Protein AF-0000000079461632 (afdb_homodimer)

Structure (mmCIF, N/CA/C/O backbone):
data_AF-0000000079461632-model_v1
#
loop_
_entity.id
_entity.type
_entity.pdbx_description
1 polymer 'CARD domain-containing protein'
#
loop_
_atom_site.group_PDB
_atom_site.id
_atom_site.type_symbol
_atom_site.label_atom_id
_atom_site.label_alt_id
_atom_site.label_comp_id
_atom_site.label_asym_id
_atom_site.label_entity_id
_atom_site.label_seq_id
_atom_site.pdbx_PDB_ins_code
_atom_site.Cartn_x
_atom_site.Cartn_y
_atom_site.Cartn_z
_atom_site.occupancy
_atom_site.B_iso_or_equiv
_atom_site.auth_seq_id
_atom_site.auth_comp_id
_atom_site.auth_asym_id
_atom_site.auth_atom_id
_atom_site.pdbx_PDB_model_num
ATOM 1 N N . MET A 1 1 ? -5.375 -5.094 21.172 1 27.83 1 MET A N 1
ATOM 2 C CA . MET A 1 1 ? -4.242 -4.477 20.484 1 27.83 1 MET A CA 1
ATOM 3 C C . MET A 1 1 ? -4.605 -4.105 19.047 1 27.83 1 MET A C 1
ATOM 5 O O . MET A 1 1 ? -4.777 -4.98 18.203 1 27.83 1 MET A O 1
ATOM 9 N N . HIS A 1 2 ? -5.555 -3.355 18.875 1 36.5 2 HIS A N 1
ATOM 10 C CA . HIS A 1 2 ? -6.363 -2.973 17.734 1 36.5 2 HIS A CA 1
ATOM 11 C C . HIS A 1 2 ? -5.488 -2.639 16.531 1 36.5 2 HIS A C 1
ATOM 13 O O . HIS A 1 2 ? -4.379 -2.123 16.688 1 36.5 2 HIS A O 1
ATOM 19 N N . GLU A 1 3 ? -5.504 -3.404 15.609 1 39.47 3 GLU A N 1
ATOM 20 C CA . GLU A 1 3 ? -4.668 -3.498 14.414 1 39.47 3 GLU A CA 1
ATOM 21 C C . GLU A 1 3 ? -4.379 -2.117 13.836 1 39.47 3 GLU A C 1
ATOM 23 O O . GLU A 1 3 ? -5.301 -1.355 13.539 1 39.47 3 GLU A O 1
ATOM 28 N N . PRO A 1 4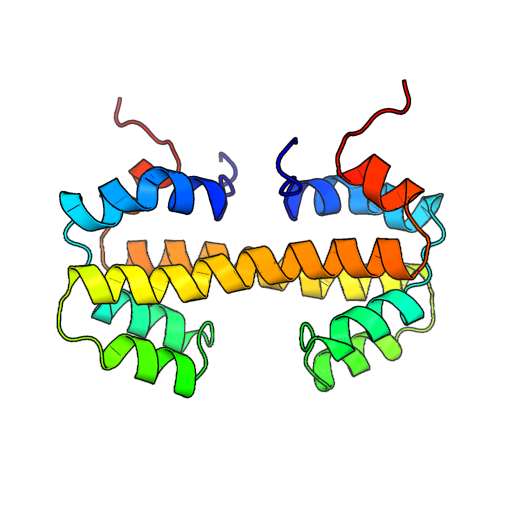 ? -3.271 -1.461 14.258 1 44.97 4 PRO A N 1
ATOM 29 C CA . PRO A 1 4 ? -2.711 -0.238 13.68 1 44.97 4 PRO A CA 1
ATOM 30 C C . PRO A 1 4 ? -3.264 0.061 12.289 1 44.97 4 PRO A C 1
ATOM 32 O O . PRO A 1 4 ? -2.758 0.95 11.594 1 44.97 4 PRO A O 1
ATOM 35 N N . GLN A 1 5 ? -3.822 -0.962 11.633 1 47 5 GLN A N 1
ATOM 36 C CA . GLN A 1 5 ? -3.914 -0.956 10.172 1 47 5 GLN A CA 1
ATOM 37 C C . GLN A 1 5 ? -4.906 0.098 9.688 1 47 5 GLN A C 1
ATOM 39 O O . GLN A 1 5 ? -5.18 0.193 8.492 1 47 5 GLN A O 1
ATOM 44 N N . ARG A 1 6 ? -5.582 0.708 10.531 1 54.16 6 ARG A N 1
ATOM 45 C CA . ARG A 1 6 ? -6.566 1.616 9.961 1 54.16 6 ARG A CA 1
ATOM 46 C C . ARG A 1 6 ? -5.965 2.426 8.812 1 54.16 6 ARG A C 1
ATOM 48 O O . ARG A 1 6 ? -5.012 3.184 9.016 1 54.16 6 ARG A O 1
ATOM 55 N N . ASN A 1 7 ? -5.922 2.145 7.516 1 74.25 7 ASN A N 1
ATOM 56 C CA . ASN A 1 7 ? -5.355 2.152 6.172 1 74.25 7 ASN A CA 1
ATOM 57 C C . ASN A 1 7 ? -5.285 3.566 5.602 1 74.25 7 ASN A C 1
ATOM 59 O O . ASN A 1 7 ? -5.477 4.543 6.328 1 74.25 7 ASN A O 1
ATOM 63 N N . TRP A 1 8 ? -4.762 3.619 4.555 1 77.69 8 TRP A N 1
ATOM 64 C CA . TRP A 1 8 ? -4.594 4.836 3.762 1 77.69 8 TRP A CA 1
ATOM 65 C C . TRP A 1 8 ? -5.938 5.523 3.533 1 77.69 8 TRP A C 1
ATOM 67 O O . TRP A 1 8 ? -5.996 6.75 3.389 1 77.69 8 TRP A O 1
ATOM 77 N N . GLU A 1 9 ? -6.973 4.754 3.857 1 79.56 9 GLU A N 1
ATOM 78 C CA . GLU A 1 9 ? -8.305 5.328 3.688 1 79.56 9 GLU A CA 1
ATOM 79 C C . GLU A 1 9 ? -8.609 6.34 4.785 1 79.56 9 GLU A C 1
ATOM 81 O O . GLU A 1 9 ? -9.242 7.367 4.531 1 79.56 9 GLU A O 1
ATOM 86 N N . THR A 1 10 ? -8.297 5.961 5.91 1 84.25 10 THR A N 1
ATOM 87 C CA . THR A 1 10 ? -8.516 6.887 7.016 1 84.25 10 THR A CA 1
ATOM 88 C C . THR A 1 10 ? -7.758 8.195 6.785 1 84.25 10 THR A C 1
ATOM 90 O O . THR A 1 10 ? -8.297 9.281 7.027 1 84.25 10 THR A O 1
ATOM 93 N N . ILE A 1 11 ? -6.535 8.125 6.402 1 86.06 11 ILE A N 1
ATOM 94 C CA . ILE A 1 11 ? -5.723 9.305 6.125 1 86.06 11 ILE A CA 1
ATOM 95 C C . ILE A 1 11 ? -6.375 10.141 5.027 1 86.06 11 ILE A C 1
ATOM 97 O O . ILE A 1 11 ? -6.449 11.367 5.129 1 86.06 11 ILE A O 1
ATOM 101 N N . ARG A 1 12 ? -6.797 9.477 4.055 1 85.25 12 ARG A N 1
ATOM 102 C CA . ARG A 1 12 ? -7.473 10.172 2.957 1 85.25 12 ARG A CA 1
ATOM 103 C C . ARG A 1 12 ? -8.711 10.906 3.455 1 85.25 12 ARG A C 1
ATOM 105 O O . ARG A 1 12 ? -8.961 12.047 3.057 1 85.25 12 ARG A O 1
ATOM 112 N N . GLU A 1 13 ? -9.531 10.219 4.246 1 86.75 13 GLU A N 1
ATOM 113 C CA . GLU A 1 13 ? -10.766 10.789 4.781 1 86.75 13 GLU A CA 1
ATOM 114 C C . GLU A 1 13 ? -10.477 12.031 5.625 1 86.75 13 GLU A C 1
ATOM 116 O O . GLU A 1 13 ? -11.297 12.953 5.676 1 86.75 13 GLU A O 1
ATOM 121 N N . HIS A 1 14 ? -9.391 12.102 6.195 1 89.56 14 HIS A N 1
ATOM 122 C CA . HIS A 1 14 ? -9.094 13.172 7.137 1 89.56 14 HIS A CA 1
ATOM 123 C C . HIS A 1 14 ? -7.984 14.078 6.609 1 89.56 14 HIS A C 1
ATOM 125 O O . HIS A 1 14 ? -7.32 14.773 7.383 1 89.56 14 HIS A O 1
ATOM 131 N N . ARG A 1 15 ? -7.746 13.938 5.359 1 90.62 15 ARG A N 1
ATOM 132 C CA . ARG A 1 15 ? -6.66 14.68 4.73 1 90.62 15 ARG A CA 1
ATOM 133 C C . ARG A 1 15 ? -6.773 16.172 5.031 1 90.62 15 ARG A C 1
ATOM 135 O O . ARG A 1 15 ? -5.781 16.812 5.383 1 90.62 15 ARG A O 1
ATOM 142 N N . ARG A 1 16 ? -7.941 16.75 4.855 1 92.19 16 ARG A N 1
ATOM 143 C CA . ARG A 1 16 ? -8.141 18.172 5.074 1 92.19 16 ARG A CA 1
ATOM 144 C C . ARG A 1 16 ? -7.836 18.547 6.52 1 92.19 16 ARG A C 1
ATOM 146 O O . ARG A 1 16 ? -7.172 19.562 6.773 1 92.19 16 ARG A O 1
ATOM 153 N N . LYS A 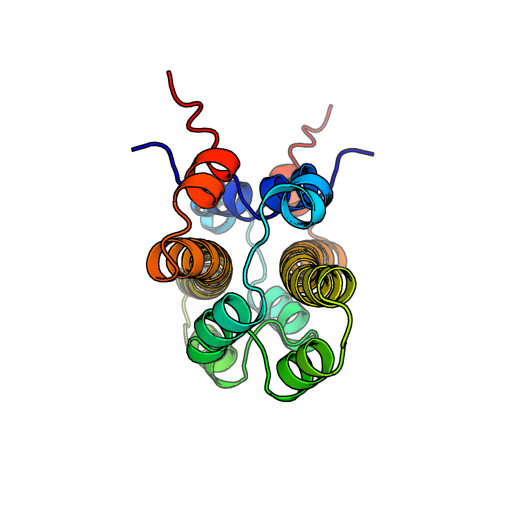1 17 ? -8.422 17.797 7.422 1 92.62 17 LYS A N 1
ATOM 154 C CA . LYS A 1 17 ? -8.188 18.062 8.836 1 92.62 17 LYS A CA 1
ATOM 155 C C . LYS A 1 17 ? -6.699 17.984 9.172 1 92.62 17 LYS A C 1
ATOM 157 O O . LYS A 1 17 ? -6.18 18.828 9.914 1 92.62 17 LYS A O 1
ATOM 162 N N . LEU A 1 18 ? -5.996 17.078 8.633 1 91.62 18 LEU A N 1
ATOM 163 C CA . LEU A 1 18 ? -4.559 16.938 8.836 1 91.62 18 LEU A CA 1
ATOM 164 C C . LEU A 1 18 ? -3.818 18.156 8.305 1 91.62 18 LEU A C 1
ATOM 166 O O . LEU A 1 18 ? -2.934 18.703 8.984 1 91.62 18 LEU A O 1
ATOM 170 N N . ARG A 1 19 ? -4.172 18.516 7.16 1 93.38 19 ARG A N 1
ATOM 171 C CA . ARG A 1 19 ? -3.525 19.641 6.488 1 93.38 19 ARG A CA 1
ATOM 172 C C . ARG A 1 19 ? -3.768 20.938 7.242 1 93.38 19 ARG A C 1
ATOM 174 O O . ARG A 1 19 ? -2.838 21.719 7.449 1 93.38 19 ARG A O 1
ATOM 181 N N . ASP A 1 20 ? -5.035 21.156 7.66 1 94.12 20 ASP A N 1
ATOM 182 C CA . ASP A 1 20 ? -5.449 22.484 8.102 1 94.12 20 ASP A CA 1
ATOM 183 C C . ASP A 1 20 ? -5.344 22.625 9.617 1 94.12 20 ASP A C 1
ATOM 185 O O . ASP A 1 20 ? -5.145 23.719 10.133 1 94.12 20 ASP A O 1
ATOM 189 N N . GLU A 1 21 ? -5.477 21.594 10.336 1 92.69 21 GLU A N 1
ATOM 190 C CA . GLU A 1 21 ? -5.668 21.734 11.773 1 92.69 21 GLU A CA 1
ATOM 191 C C . GLU A 1 21 ? -4.453 21.219 12.547 1 92.69 21 GLU A C 1
ATOM 193 O O . GLU A 1 21 ? -4.184 21.656 13.664 1 92.69 21 GLU A O 1
ATOM 198 N N . PHE A 1 22 ? -3.576 20.375 12.055 1 90.75 22 PHE A N 1
ATOM 199 C CA . PHE A 1 22 ? -2.592 19.656 12.859 1 90.75 22 PHE A CA 1
ATOM 200 C C . PHE A 1 22 ? -1.212 20.297 12.711 1 90.75 22 PHE A C 1
ATOM 202 O O . PHE A 1 22 ? -0.289 19.969 13.461 1 90.75 22 PHE A O 1
ATOM 209 N N . ASN A 1 23 ? -1.016 21.234 11.945 1 90.88 23 ASN A N 1
ATOM 210 C CA . ASN A 1 23 ? 0.268 21.906 11.766 1 90.88 23 ASN A CA 1
ATOM 211 C C . ASN A 1 23 ? 1.415 20.906 11.672 1 90.88 23 ASN A C 1
ATOM 213 O O . ASN A 1 23 ? 2.408 21.016 12.391 1 90.88 23 ASN A O 1
ATOM 217 N N . LEU A 1 24 ? 1.359 19.938 10.969 1 92.94 24 LEU A N 1
ATOM 218 C CA . LEU A 1 24 ? 2.324 18.859 10.773 1 92.94 24 LEU A CA 1
ATOM 219 C C . LEU A 1 24 ? 3.574 19.359 10.07 1 92.94 24 LEU A C 1
ATOM 221 O O . LEU A 1 24 ? 3.479 20.094 9.07 1 92.94 24 LEU A O 1
ATOM 225 N N . ASP A 1 25 ? 4.684 19.062 10.656 1 94.25 25 ASP A N 1
ATOM 226 C CA . ASP A 1 25 ? 5.953 19.375 10 1 94.25 25 ASP A CA 1
ATOM 227 C C . ASP A 1 25 ? 6.211 18.422 8.836 1 94.25 25 ASP A C 1
ATOM 229 O O . ASP A 1 25 ? 6.816 17.359 9.023 1 94.25 25 ASP A O 1
ATOM 233 N N . VAL A 1 26 ? 5.965 18.812 7.637 1 94.94 26 VAL A N 1
ATOM 234 C CA . VAL A 1 26 ? 5.984 17.969 6.441 1 94.94 26 VAL A CA 1
ATOM 235 C C . VAL A 1 26 ? 7.426 17.625 6.07 1 94.94 26 VAL A C 1
ATOM 237 O O . VAL A 1 26 ? 7.711 16.531 5.582 1 94.94 26 VAL A O 1
ATOM 240 N N . ASP A 1 27 ? 8.242 18.609 6.309 1 94.06 27 ASP A N 1
ATOM 241 C CA . ASP A 1 27 ? 9.641 18.391 5.984 1 94.06 27 ASP A CA 1
ATOM 242 C C . ASP A 1 27 ? 10.219 17.25 6.824 1 94.06 27 ASP A C 1
ATOM 244 O O . ASP A 1 27 ? 10.93 16.375 6.301 1 94.06 27 ASP A O 1
ATOM 248 N N . GLU A 1 28 ? 9.969 17.328 8.102 1 95.56 28 GLU A N 1
ATOM 249 C CA . GLU A 1 28 ? 10.445 16.281 8.984 1 95.56 28 GLU A CA 1
ATOM 250 C C . GLU A 1 28 ? 9.82 14.93 8.633 1 95.56 28 GLU A C 1
ATOM 252 O O . GLU A 1 28 ? 10.492 13.898 8.664 1 95.56 28 GLU A O 1
ATOM 257 N N . LEU A 1 29 ? 8.539 14.867 8.328 1 96 29 LEU A N 1
ATOM 258 C CA . LEU A 1 29 ? 7.852 13.656 7.891 1 96 29 LEU A CA 1
ATOM 259 C C . LEU A 1 29 ? 8.484 13.094 6.625 1 96 29 LEU A C 1
ATOM 261 O O . LEU A 1 29 ? 8.789 11.906 6.551 1 96 29 LEU A O 1
ATOM 265 N N . LEU A 1 30 ? 8.641 13.945 5.656 1 96.19 30 LEU A N 1
ATOM 266 C CA . LEU A 1 30 ? 9.258 13.562 4.391 1 96.19 30 LEU A CA 1
ATOM 267 C C . LEU A 1 30 ? 10.641 12.953 4.617 1 96.19 30 LEU A C 1
ATOM 269 O O . LEU A 1 30 ? 10.969 11.922 4.023 1 96.19 30 LEU A O 1
ATOM 273 N N . ARG A 1 31 ? 11.398 13.688 5.402 1 94.88 31 ARG A N 1
ATOM 274 C CA . ARG A 1 31 ? 12.742 13.203 5.695 1 94.88 31 ARG A CA 1
ATOM 275 C C . ARG A 1 31 ? 12.703 11.805 6.305 1 94.88 31 ARG A C 1
ATOM 277 O O . ARG A 1 31 ? 13.461 10.922 5.895 1 94.88 31 ARG A O 1
ATOM 284 N N . SER A 1 32 ? 11.852 11.594 7.285 1 94.5 32 SER A N 1
ATOM 285 C CA . SER A 1 32 ? 11.727 10.305 7.957 1 94.5 32 SER A CA 1
ATOM 286 C C . SER A 1 32 ? 11.32 9.203 6.984 1 94.5 32 SER A C 1
ATOM 288 O O . SER A 1 32 ? 11.883 8.102 7.012 1 94.5 32 SER A O 1
ATOM 290 N N . LEU A 1 33 ? 10.391 9.438 6.145 1 93.38 33 LEU A N 1
ATOM 291 C CA . LEU A 1 33 ? 9.883 8.461 5.184 1 93.38 33 LEU A CA 1
ATOM 292 C C . LEU A 1 33 ? 10.906 8.203 4.082 1 93.38 33 LEU A C 1
ATOM 294 O O . LEU A 1 33 ? 11.062 7.062 3.629 1 93.38 33 LEU A O 1
ATOM 298 N N . SER A 1 34 ? 11.539 9.242 3.664 1 92.25 34 SER A N 1
ATOM 299 C CA . SER A 1 34 ? 12.547 9.109 2.617 1 92.25 34 SER A CA 1
ATOM 300 C C . SER A 1 34 ? 13.719 8.258 3.086 1 92.25 34 SER A C 1
ATOM 302 O O . SER A 1 34 ? 14.312 7.523 2.295 1 92.25 34 SER A O 1
ATOM 304 N N . GLU A 1 35 ? 14.094 8.414 4.312 1 92.25 35 GLU A N 1
ATOM 305 C CA . GLU A 1 35 ? 15.164 7.613 4.895 1 92.25 35 GLU A CA 1
ATOM 306 C C . GLU A 1 35 ? 14.852 6.125 4.805 1 92.25 35 GLU A C 1
ATOM 308 O O . GLU A 1 35 ? 15.758 5.293 4.73 1 92.25 35 GLU A O 1
ATOM 313 N N . LYS A 1 36 ? 13.578 5.836 4.734 1 87.88 36 LYS A N 1
ATOM 314 C CA . LYS A 1 36 ? 13.148 4.441 4.668 1 87.88 36 LYS A CA 1
ATOM 315 C C . LYS A 1 36 ? 12.781 4.047 3.242 1 87.88 36 LYS A C 1
ATOM 317 O O . LYS A 1 36 ? 12.148 3.012 3.021 1 87.88 36 LYS A O 1
ATOM 322 N N . LYS A 1 37 ? 13.07 4.801 2.295 1 84.56 37 LYS A N 1
ATOM 323 C CA . LYS A 1 37 ? 12.969 4.555 0.861 1 84.56 37 LYS A CA 1
ATOM 324 C C . LYS A 1 37 ? 11.508 4.477 0.419 1 84.56 37 LYS A C 1
ATOM 326 O O . LYS A 1 37 ? 11.164 3.699 -0.475 1 84.56 37 LYS A O 1
ATOM 331 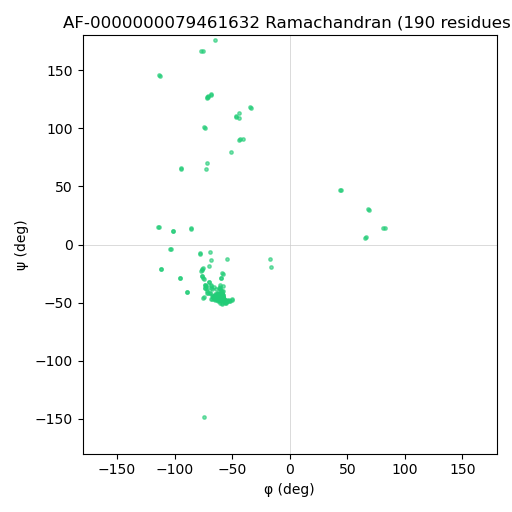N N . VAL A 1 38 ? 10.711 5.176 1.114 1 87.44 38 VAL A N 1
ATOM 332 C CA . VAL A 1 38 ? 9.305 5.262 0.739 1 87.44 38 VAL A CA 1
ATOM 333 C C . VAL A 1 38 ? 9.148 6.133 -0.506 1 87.44 38 VAL A C 1
ATOM 335 O O . VAL A 1 38 ? 8.281 5.879 -1.346 1 87.44 38 VAL A O 1
ATOM 338 N N . PHE A 1 39 ? 9.906 7.094 -0.614 1 89.81 39 PHE A N 1
ATOM 339 C CA . PHE A 1 39 ? 9.922 7.988 -1.766 1 89.81 39 PHE A CA 1
ATOM 340 C C . PHE A 1 39 ? 11.227 7.848 -2.545 1 89.81 39 PHE A C 1
ATOM 342 O O . PHE A 1 39 ? 12.281 7.605 -1.959 1 89.81 39 PHE A O 1
ATOM 349 N N . THR A 1 40 ? 11.094 7.988 -3.893 1 89.38 40 THR A N 1
ATOM 350 C CA . THR A 1 40 ? 12.297 8.117 -4.699 1 89.38 40 THR A CA 1
ATOM 351 C C . THR A 1 40 ? 12.898 9.516 -4.566 1 89.38 40 THR A C 1
ATOM 353 O O . THR A 1 40 ? 12.273 10.406 -3.99 1 89.38 40 THR A O 1
ATOM 356 N N . HIS A 1 41 ? 14.211 9.703 -5.055 1 91.31 41 HIS A N 1
ATOM 357 C CA . HIS A 1 41 ? 14.867 11.008 -5.012 1 91.31 41 HIS A CA 1
ATOM 358 C C . HIS A 1 41 ? 14.07 12.055 -5.785 1 91.31 41 HIS A C 1
ATOM 360 O O . HIS A 1 41 ? 13.906 13.18 -5.316 1 91.31 41 HIS A O 1
ATOM 366 N N . ASN A 1 42 ? 13.57 11.633 -6.992 1 94.56 42 ASN A N 1
ATOM 367 C CA . ASN A 1 42 ? 12.797 12.562 -7.809 1 94.56 42 ASN A CA 1
ATOM 368 C C . ASN A 1 42 ? 11.5 12.961 -7.117 1 94.56 42 ASN A C 1
ATOM 370 O O . ASN A 1 42 ? 11.109 14.133 -7.145 1 94.56 42 ASN A O 1
ATOM 374 N N . GLU A 1 43 ? 10.758 12.008 -6.496 1 94 43 GLU A N 1
ATOM 375 C CA . GLU A 1 43 ? 9.523 12.297 -5.773 1 94 43 GLU A CA 1
ATOM 376 C C . GLU A 1 43 ? 9.773 13.242 -4.605 1 94 43 GLU A C 1
ATOM 378 O O . GLU A 1 43 ? 8.992 14.172 -4.375 1 94 43 GLU A O 1
ATOM 383 N N . GLU A 1 44 ? 10.836 13.008 -3.871 1 95.31 44 GLU A N 1
ATOM 384 C CA . GLU A 1 44 ? 11.203 13.891 -2.77 1 95.31 44 GLU A CA 1
ATOM 385 C C . GLU A 1 44 ? 11.445 15.312 -3.262 1 95.31 44 GLU A C 1
ATOM 387 O O . GLU A 1 44 ? 11.008 16.281 -2.627 1 95.31 44 GLU A O 1
ATOM 392 N N . ARG A 1 45 ? 12.188 15.422 -4.324 1 95.81 45 ARG A N 1
ATOM 393 C CA . ARG A 1 45 ? 12.492 16.719 -4.91 1 95.81 45 ARG A CA 1
ATOM 394 C C . ARG A 1 45 ? 11.211 17.453 -5.293 1 95.81 45 ARG A C 1
ATOM 396 O O . ARG A 1 45 ? 11.102 18.672 -5.082 1 95.81 45 ARG A O 1
ATOM 403 N N . ILE A 1 46 ? 10.297 16.75 -5.91 1 96.62 46 ILE A N 1
ATOM 404 C CA . ILE A 1 46 ? 9.023 17.328 -6.324 1 96.62 46 ILE A CA 1
ATOM 405 C C . ILE A 1 46 ? 8.297 17.906 -5.109 1 96.62 46 ILE A C 1
ATOM 407 O O . ILE A 1 46 ? 7.758 19 -5.164 1 96.62 46 ILE A O 1
ATOM 411 N N . ILE A 1 47 ? 8.312 17.156 -4.016 1 97.19 47 ILE A N 1
ATOM 412 C CA . ILE A 1 47 ? 7.625 17.578 -2.799 1 97.19 47 ILE A CA 1
ATOM 413 C C . ILE A 1 47 ? 8.336 18.781 -2.197 1 97.19 47 ILE A C 1
ATOM 415 O O . ILE A 1 47 ? 7.691 19.766 -1.825 1 97.19 47 ILE A O 1
ATOM 419 N N . ARG A 1 48 ? 9.68 18.859 -2.23 1 95.88 48 ARG A N 1
ATOM 420 C CA . ARG A 1 48 ? 10.492 19.891 -1.566 1 95.88 48 ARG A CA 1
ATOM 421 C C . ARG A 1 48 ? 10.43 21.203 -2.32 1 95.88 48 ARG A C 1
ATOM 423 O O . ARG A 1 48 ? 10.641 22.266 -1.733 1 95.88 48 ARG A O 1
ATOM 430 N N . ARG A 1 49 ? 10.078 21.141 -3.51 1 96.88 49 ARG A N 1
ATOM 431 C CA . ARG A 1 49 ? 10.055 22.344 -4.324 1 96.88 49 ARG A CA 1
ATOM 432 C C . ARG A 1 49 ? 8.836 23.203 -4 1 96.88 49 ARG A C 1
ATOM 434 O O . ARG A 1 49 ? 8.789 24.391 -4.34 1 96.88 49 ARG A O 1
ATOM 441 N N . VAL A 1 50 ? 7.918 22.578 -3.5 1 96.31 50 VAL A N 1
ATOM 442 C CA . VAL A 1 50 ? 6.707 23.312 -3.164 1 96.31 50 VAL A CA 1
ATOM 443 C C . VAL A 1 50 ? 6.969 24.219 -1.954 1 96.31 50 VAL A C 1
ATOM 445 O O . VAL A 1 50 ? 7.3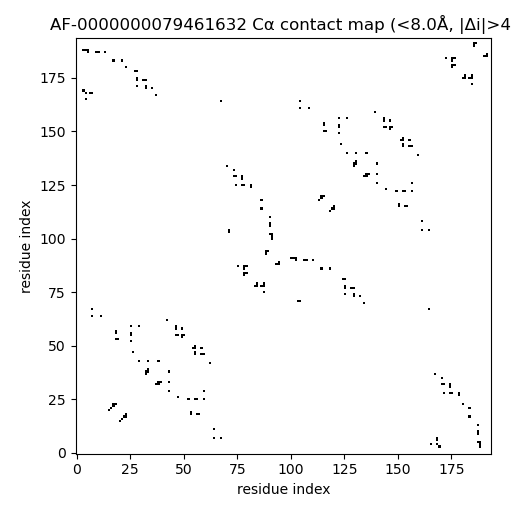91 23.734 -0.899 1 96.31 50 VAL A O 1
ATOM 448 N N . ASP A 1 51 ? 6.688 25.531 -2.035 1 94.81 51 ASP A N 1
ATOM 449 C CA . ASP A 1 51 ? 7.023 26.484 -0.984 1 94.81 51 ASP A CA 1
ATOM 450 C C . ASP A 1 51 ? 5.891 26.594 0.037 1 94.81 51 ASP A C 1
ATOM 452 O O . ASP A 1 51 ? 6.141 26.672 1.241 1 94.81 51 ASP A O 1
ATOM 456 N N . ASP A 1 52 ? 4.77 26.609 -0.385 1 95.94 52 ASP A N 1
ATOM 457 C CA . ASP A 1 52 ? 3.625 26.719 0.516 1 95.94 52 ASP A CA 1
ATOM 458 C C . ASP A 1 52 ? 3.434 25.438 1.319 1 95.94 52 ASP A C 1
ATOM 460 O O . ASP A 1 52 ? 3.391 24.344 0.751 1 95.94 52 ASP A O 1
ATOM 464 N N . LEU A 1 53 ? 3.357 25.609 2.621 1 92 53 LEU A N 1
ATOM 465 C CA . LEU A 1 53 ? 3.311 24.453 3.516 1 92 53 LEU A CA 1
ATOM 466 C C . LEU A 1 53 ? 2.082 23.594 3.232 1 92 53 LEU A C 1
ATOM 468 O O . LEU A 1 53 ? 2.172 22.359 3.211 1 92 53 LEU A O 1
ATOM 472 N N . SER A 1 54 ? 0.94 24.188 3.117 1 93.31 54 SER A N 1
ATOM 473 C CA . SER A 1 54 ? -0.288 23.453 2.846 1 93.31 54 SER A CA 1
ATOM 474 C C . SER A 1 54 ? -0.2 22.703 1.519 1 93.31 54 SER A C 1
ATOM 476 O O . SER A 1 54 ? -0.625 21.547 1.42 1 93.31 54 SER A O 1
ATOM 478 N N . GLU A 1 55 ? 0.331 23.312 0.507 1 95.31 55 GLU A N 1
ATOM 479 C CA . GLU A 1 55 ? 0.492 22.672 -0.796 1 95.31 55 GLU A CA 1
ATOM 480 C C . GLU A 1 55 ? 1.531 21.562 -0.738 1 95.31 55 GLU A C 1
ATOM 482 O O . GLU A 1 55 ? 1.401 20.547 -1.431 1 95.31 55 GLU A O 1
ATOM 487 N N . ARG A 1 56 ? 2.516 21.828 0.07 1 96.06 56 ARG A N 1
ATOM 488 C CA . ARG A 1 56 ? 3.527 20.781 0.233 1 96.06 56 ARG A CA 1
ATOM 489 C C . ARG A 1 56 ? 2.934 19.531 0.882 1 96.06 56 ARG A C 1
ATOM 491 O O . ARG A 1 56 ? 3.225 18.406 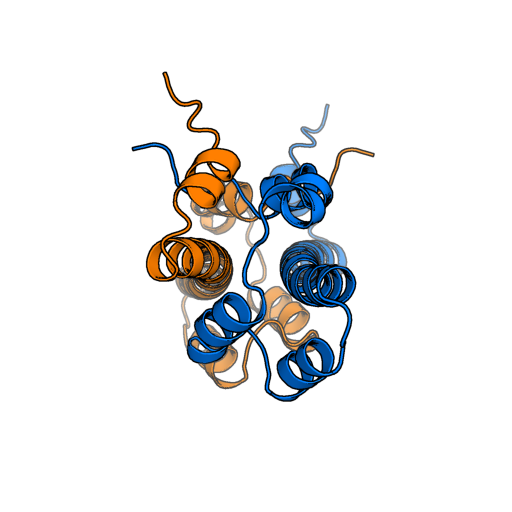0.463 1 96.06 56 ARG A O 1
ATOM 498 N N . PHE A 1 57 ? 2.189 19.719 1.93 1 95.38 57 PHE A N 1
ATOM 499 C CA . PHE A 1 57 ? 1.437 18.641 2.551 1 95.38 57 PHE A CA 1
ATOM 500 C C . PHE A 1 57 ? 0.622 17.875 1.512 1 95.38 57 PHE A C 1
ATOM 502 O O . PHE A 1 57 ? 0.686 16.656 1.442 1 95.38 57 PHE A O 1
ATOM 509 N N . ASP A 1 58 ? -0.075 18.594 0.683 1 95.38 58 ASP A N 1
ATOM 510 C CA . ASP A 1 58 ? -0.921 17.969 -0.332 1 95.38 58 ASP A CA 1
ATOM 511 C C . ASP A 1 58 ? -0.09 17.141 -1.313 1 95.38 58 ASP A C 1
ATOM 513 O O . ASP A 1 58 ? -0.475 16.031 -1.682 1 95.38 58 ASP A O 1
ATOM 517 N N . LYS A 1 59 ? 1.004 17.703 -1.682 1 96.5 59 LYS A N 1
ATOM 518 C CA . LYS A 1 59 ? 1.841 17.016 -2.654 1 96.5 59 LYS A CA 1
ATOM 519 C C . LYS A 1 59 ? 2.391 15.711 -2.072 1 96.5 59 LYS A C 1
ATOM 521 O O . LYS A 1 59 ? 2.434 14.688 -2.758 1 96.5 59 LYS A O 1
ATOM 526 N N . LEU A 1 60 ? 2.885 15.789 -0.815 1 96.12 60 LEU A N 1
ATOM 527 C CA . LEU A 1 60 ? 3.371 14.602 -0.128 1 96.12 60 LEU A CA 1
ATOM 528 C C . LEU A 1 60 ? 2.301 13.516 -0.092 1 96.12 60 LEU A C 1
ATOM 530 O O . LEU A 1 60 ? 2.547 12.375 -0.504 1 96.12 60 LEU A O 1
ATOM 534 N N . PHE A 1 61 ? 1.154 13.812 0.305 1 93 61 PHE A N 1
ATOM 535 C CA . PHE A 1 61 ? 0.093 12.828 0.476 1 93 61 PHE A CA 1
ATOM 536 C C . PHE A 1 61 ? -0.479 12.406 -0.872 1 93 61 PHE A C 1
ATOM 538 O O . PHE A 1 61 ? -0.931 11.273 -1.035 1 93 61 PHE A O 1
ATOM 545 N N . ASP A 1 62 ? -0.442 13.281 -1.877 1 93.81 62 ASP A N 1
ATOM 546 C CA . ASP A 1 62 ? -0.81 12.852 -3.223 1 93.81 62 ASP A CA 1
ATOM 547 C C . ASP A 1 62 ? 0.032 11.656 -3.67 1 93.81 62 ASP A C 1
ATOM 549 O O . ASP A 1 62 ? -0.505 10.664 -4.156 1 93.81 62 ASP A O 1
ATOM 553 N N . ILE A 1 63 ? 1.226 11.812 -3.482 1 92.19 63 ILE A N 1
ATOM 554 C CA . ILE A 1 63 ? 2.133 10.766 -3.943 1 92.19 63 ILE A CA 1
ATOM 555 C C . ILE A 1 63 ? 1.924 9.5 -3.117 1 92.19 63 ILE A C 1
ATOM 557 O O . ILE A 1 63 ? 1.805 8.398 -3.67 1 92.19 63 ILE A O 1
ATOM 561 N N . LEU A 1 64 ? 1.858 9.617 -1.776 1 87.88 64 LEU A N 1
ATOM 562 C CA . LEU A 1 64 ? 1.693 8.477 -0.888 1 87.88 64 LEU A CA 1
ATOM 563 C C . LEU A 1 64 ? 0.392 7.738 -1.188 1 87.88 64 LEU A C 1
ATOM 565 O O . LEU A 1 64 ? 0.38 6.508 -1.292 1 87.88 64 LEU A O 1
ATOM 569 N N . LEU A 1 65 ? -0.683 8.438 -1.338 1 85.69 65 LEU A N 1
ATOM 570 C CA . LEU A 1 65 ? -2.002 7.844 -1.52 1 85.69 65 LEU A CA 1
ATOM 571 C C . LEU A 1 65 ? -2.146 7.254 -2.92 1 85.69 65 LEU A C 1
ATOM 573 O O . LEU A 1 65 ? -2.797 6.223 -3.1 1 85.69 65 LEU A O 1
ATOM 577 N N . VAL A 1 66 ? -1.571 7.934 -3.861 1 85.94 66 VAL A N 1
ATOM 578 C CA . VAL A 1 66 ? -1.609 7.41 -5.223 1 85.94 66 VAL A CA 1
ATOM 579 C C . VAL A 1 66 ? -0.844 6.09 -5.289 1 85.94 66 VAL A C 1
ATOM 581 O O . VAL A 1 66 ? -1.312 5.121 -5.895 1 85.94 66 VAL A O 1
ATOM 584 N N . LYS A 1 67 ? 0.313 6.039 -4.707 1 82.19 67 LYS A N 1
ATOM 585 C CA . LYS A 1 67 ? 1.1 4.809 -4.695 1 82.19 67 LYS A CA 1
ATOM 586 C C . LYS A 1 67 ? 0.309 3.658 -4.078 1 82.19 67 LYS A C 1
ATOM 588 O O . LYS A 1 67 ? 0.336 2.537 -4.59 1 82.19 67 LYS A O 1
ATOM 593 N N . HIS A 1 68 ? -0.285 3.834 -2.98 1 81.31 68 HIS A N 1
ATOM 594 C CA . HIS A 1 68 ? -1.091 2.812 -2.318 1 81.31 68 HIS A CA 1
ATOM 595 C C . HIS A 1 68 ? -2.234 2.348 -3.213 1 81.31 68 HIS A C 1
ATOM 597 O O . HIS A 1 68 ? -2.428 1.145 -3.404 1 81.31 68 HIS A O 1
ATOM 603 N N . VAL A 1 69 ? -2.906 3.24 -3.764 1 80.38 69 VAL A N 1
ATOM 604 C CA . VAL A 1 69 ? -4.066 2.947 -4.602 1 80.38 69 VAL A CA 1
ATOM 605 C C . VAL A 1 69 ? -3.619 2.23 -5.871 1 80.38 69 VAL A C 1
ATOM 607 O O . VAL A 1 69 ? -4.262 1.275 -6.312 1 80.38 69 VAL A O 1
ATOM 610 N N . GLU A 1 70 ? -2.65 2.711 -6.395 1 83.69 70 GLU A N 1
ATOM 611 C CA . GLU A 1 70 ? -2.148 2.137 -7.641 1 83.69 70 GLU A CA 1
ATOM 612 C C . GLU A 1 70 ? -1.75 0.676 -7.453 1 83.69 70 GLU A C 1
ATOM 614 O O . GLU A 1 70 ? -2.01 -0.16 -8.32 1 83.69 70 GLU A O 1
ATOM 619 N N . MET A 1 71 ? -1.188 0.421 -6.352 1 84.75 71 MET A N 1
ATOM 620 C CA . MET A 1 71 ? -0.723 -0.95 -6.156 1 84.75 71 MET A CA 1
ATOM 621 C C . MET A 1 71 ? -1.9 -1.915 -6.066 1 84.75 71 MET A C 1
ATOM 623 O O . MET A 1 71 ? -1.888 -2.977 -6.695 1 84.75 71 MET A O 1
ATOM 627 N N . ILE A 1 72 ? -2.916 -1.558 -5.332 1 84.75 72 ILE A N 1
ATOM 628 C CA . ILE A 1 72 ? -4.074 -2.432 -5.18 1 84.75 72 ILE A CA 1
ATOM 629 C C . ILE A 1 72 ? -4.844 -2.506 -6.496 1 84.75 72 ILE A C 1
ATOM 631 O O . ILE A 1 72 ? -5.332 -3.57 -6.879 1 84.75 72 ILE A O 1
ATOM 635 N N . ARG A 1 73 ? -4.977 -1.419 -7.098 1 88.25 73 ARG A N 1
ATOM 636 C CA . ARG A 1 73 ? -5.645 -1.374 -8.398 1 88.25 73 ARG A CA 1
ATOM 637 C C . ARG A 1 73 ? -4.922 -2.254 -9.414 1 88.25 73 ARG A C 1
ATOM 639 O O . ARG A 1 73 ? -5.562 -2.988 -10.172 1 88.25 73 ARG A O 1
ATOM 646 N N . LEU A 1 74 ? -3.693 -2.164 -9.461 1 89.44 74 LEU A N 1
ATOM 647 C CA . LEU A 1 74 ? -2.904 -2.957 -10.398 1 89.44 74 LEU A CA 1
ATOM 648 C C . LEU A 1 74 ? -3.086 -4.449 -10.133 1 89.44 74 LEU A C 1
ATOM 650 O O . LEU A 1 74 ? -3.133 -5.246 -11.07 1 89.44 74 LEU A O 1
ATOM 654 N N . PHE A 1 75 ? -3.189 -4.828 -8.922 1 91 75 PHE A N 1
ATOM 655 C CA . PHE A 1 75 ? -3.453 -6.215 -8.555 1 91 75 PHE A CA 1
ATOM 656 C C . PHE A 1 75 ? -4.785 -6.684 -9.133 1 91 75 PHE A C 1
ATOM 658 O O . PHE A 1 75 ? -4.855 -7.738 -9.773 1 91 75 PHE A O 1
ATOM 665 N N . TYR A 1 76 ? -5.727 -5.891 -9 1 90.12 76 TYR A N 1
ATOM 666 C CA . TYR A 1 76 ? -7.047 -6.246 -9.508 1 90.12 76 TYR A CA 1
ATOM 667 C C . TYR A 1 76 ? -7.074 -6.23 -11.031 1 90.12 76 TYR A C 1
ATOM 669 O O . TYR A 1 76 ? -7.73 -7.066 -11.648 1 90.12 76 TYR A O 1
ATOM 677 N N . GLU A 1 77 ? -6.484 -5.297 -11.523 1 91.44 77 GLU A N 1
ATOM 678 C CA . GLU A 1 77 ? -6.383 -5.23 -12.977 1 91.44 77 GLU A CA 1
ATOM 679 C C . GLU A 1 77 ? -5.688 -6.473 -13.539 1 91.44 77 GLU A C 1
ATOM 681 O O . GLU A 1 77 ? -6.07 -6.98 -14.594 1 91.44 77 GLU A O 1
ATOM 686 N N . ALA A 1 78 ? -4.668 -6.883 -12.938 1 93.5 78 ALA A N 1
ATOM 687 C CA . ALA A 1 78 ? -3.953 -8.086 -13.359 1 93.5 78 ALA A CA 1
ATOM 688 C C . ALA A 1 78 ? -4.863 -9.312 -13.312 1 93.5 78 ALA A C 1
ATOM 690 O O . ALA A 1 78 ? -4.844 -10.141 -14.219 1 93.5 78 ALA A O 1
ATOM 691 N N . LEU A 1 79 ? -5.672 -9.406 -12.312 1 92.88 79 LEU A N 1
ATOM 692 C CA . LEU A 1 79 ? -6.625 -10.508 -12.211 1 92.88 79 LEU A CA 1
ATOM 693 C C . LEU A 1 79 ? -7.594 -10.492 -13.391 1 92.88 79 LEU A C 1
ATOM 695 O O . LEU A 1 79 ? -7.875 -11.531 -13.984 1 92.88 79 LEU A O 1
ATOM 699 N N . SER A 1 80 ? -8.086 -9.305 -13.688 1 93.25 80 SER A N 1
ATOM 700 C CA . SER A 1 80 ? -9.031 -9.156 -14.781 1 93.25 80 SER A CA 1
ATOM 701 C C . SER A 1 80 ? -8.391 -9.492 -16.125 1 93.25 80 SER A C 1
ATOM 703 O O . SER A 1 80 ? -9.008 -10.156 -16.969 1 93.25 80 SER A O 1
ATOM 705 N N . ALA A 1 81 ? -7.234 -9.008 -16.328 1 93.38 81 ALA A N 1
ATOM 706 C CA . ALA A 1 81 ? -6.512 -9.266 -17.578 1 93.38 81 ALA A CA 1
ATOM 707 C C . ALA A 1 81 ? -6.281 -10.758 -17.766 1 93.38 81 ALA A C 1
ATOM 709 O O . ALA A 1 81 ? -6.281 -11.258 -18.906 1 93.38 81 ALA A O 1
ATOM 710 N N . MET A 1 82 ? -6.051 -11.5 -16.703 1 93.81 82 MET A N 1
ATOM 711 C CA . MET A 1 82 ? -5.84 -12.945 -16.719 1 93.81 82 MET A CA 1
ATOM 712 C C . MET A 1 82 ? -7.168 -13.688 -16.859 1 93.81 82 MET A C 1
ATOM 714 O O . MET A 1 82 ? -7.184 -14.906 -17.031 1 93.81 82 MET A O 1
ATOM 718 N N . GLY A 1 83 ? -8.367 -12.953 -16.781 1 93.38 83 GLY A N 1
ATOM 719 C CA . GLY A 1 83 ? -9.688 -13.555 -16.859 1 93.38 83 GLY A CA 1
ATOM 720 C C . GLY A 1 83 ? -10.156 -14.125 -15.531 1 93.38 83 GLY A C 1
ATOM 721 O O . GLY A 1 83 ? -11.07 -14.945 -15.492 1 93.38 83 GLY A O 1
ATOM 722 N N . ARG A 1 84 ? -9.469 -13.75 -14.508 1 92.75 84 ARG A N 1
ATOM 723 C CA . ARG A 1 84 ? -9.82 -14.289 -13.203 1 92.75 84 ARG A CA 1
ATOM 724 C C . ARG A 1 84 ? -10.758 -13.352 -12.453 1 92.75 84 ARG A C 1
ATOM 726 O O . ARG A 1 84 ? -10.453 -12.914 -11.344 1 92.75 84 ARG A O 1
ATOM 733 N N . ASN A 1 85 ? -11.953 -13.211 -12.992 1 90.62 85 ASN A N 1
ATOM 734 C CA . ASN A 1 85 ? -12.969 -12.344 -12.406 1 90.62 85 ASN A CA 1
ATOM 735 C C . ASN A 1 85 ? -13.617 -12.992 -11.18 1 90.62 85 ASN A C 1
ATOM 737 O O . ASN A 1 85 ? -14.156 -12.297 -10.32 1 90.62 85 ASN A O 1
ATOM 741 N N . ASP A 1 86 ? -13.594 -14.258 -11.211 1 90.56 86 ASP A N 1
ATOM 742 C CA . ASP A 1 86 ? -14.125 -14.961 -10.047 1 90.56 86 ASP A CA 1
ATOM 743 C C . ASP A 1 86 ? -13.375 -14.57 -8.781 1 90.56 86 ASP A C 1
ATOM 745 O O . ASP A 1 86 ? -13.984 -14.328 -7.738 1 90.56 86 ASP A O 1
ATOM 749 N N . ILE A 1 87 ? -12.023 -14.562 -8.883 1 91 87 ILE A N 1
ATOM 750 C CA . ILE A 1 87 ? -11.203 -14.195 -7.738 1 91 87 ILE A CA 1
ATOM 751 C C . ILE A 1 87 ? -11.438 -12.727 -7.391 1 91 87 ILE A C 1
ATOM 753 O O . ILE A 1 87 ? -11.602 -12.375 -6.219 1 91 87 ILE A O 1
ATOM 757 N N . LYS A 1 88 ? -11.406 -11.906 -8.398 1 90.44 88 LYS A N 1
ATOM 758 C CA . LYS A 1 88 ? -11.641 -10.477 -8.195 1 90.44 88 LYS A CA 1
ATOM 759 C C . LYS A 1 88 ? -12.961 -10.234 -7.469 1 90.44 88 LYS A C 1
ATOM 761 O O . LYS A 1 88 ? -13.008 -9.477 -6.496 1 90.44 88 LYS A O 1
ATOM 766 N N . GLU A 1 89 ? -14.039 -10.867 -7.926 1 88.5 89 GLU A N 1
ATOM 767 C CA . GLU A 1 89 ? -15.359 -10.703 -7.32 1 88.5 89 GLU A CA 1
ATOM 768 C C . GLU A 1 89 ? -15.383 -11.234 -5.891 1 88.5 89 GLU A C 1
ATOM 770 O O . GLU A 1 89 ? -16 -10.633 -5.012 1 88.5 89 GLU A O 1
ATOM 775 N N . PHE A 1 90 ? -14.852 -12.344 -5.727 1 87.44 90 PHE A N 1
ATOM 776 C CA . PHE A 1 90 ? -14.758 -12.93 -4.395 1 87.44 90 PHE A CA 1
ATOM 777 C C . PHE A 1 90 ? -14.102 -11.953 -3.422 1 87.44 90 PHE A C 1
ATOM 779 O O . PHE A 1 90 ? -14.609 -11.734 -2.318 1 87.44 90 PHE A O 1
ATOM 786 N N . LEU A 1 91 ? -12.969 -11.352 -3.807 1 86.19 91 LEU A N 1
ATOM 787 C CA . LEU A 1 91 ? -12.203 -10.461 -2.939 1 86.19 91 LEU A CA 1
ATOM 788 C C . LEU A 1 91 ? -12.953 -9.148 -2.721 1 86.19 91 LEU A C 1
ATOM 790 O O . LEU A 1 91 ? -12.836 -8.539 -1.655 1 86.19 91 LEU A O 1
ATOM 794 N N . GLN A 1 92 ? -13.656 -8.75 -3.676 1 83.38 92 GLN A N 1
ATOM 795 C CA . GLN A 1 92 ? -14.359 -7.477 -3.57 1 83.38 92 GLN A CA 1
ATOM 796 C C . GLN A 1 92 ? -15.711 -7.652 -2.879 1 83.38 92 GLN A C 1
ATOM 798 O O . GLN A 1 92 ? -16.375 -6.672 -2.529 1 83.38 92 GLN A O 1
ATOM 803 N N . GLY A 1 93 ? -15.914 -8.828 -2.25 1 74.5 93 GLY A N 1
ATOM 804 C CA . GLY A 1 93 ? -17.172 -9.094 -1.568 1 74.5 93 GLY A CA 1
ATOM 805 C C . GLY A 1 93 ? -18.359 -9.188 -2.514 1 74.5 93 GLY A C 1
ATOM 806 O O . GLY A 1 93 ? -19.5 -9.07 -2.088 1 74.5 93 GLY A O 1
ATOM 807 N N . SER A 1 94 ? -18.344 -9.172 -3.77 1 56.16 94 SER A N 1
ATOM 808 C CA . SER A 1 94 ? -19.531 -9.32 -4.594 1 56.16 94 SER A CA 1
ATOM 809 C C . SER A 1 94 ? -20.047 -10.758 -4.57 1 56.16 94 SER A C 1
ATOM 811 O O . SER A 1 94 ? -19.391 -11.664 -5.074 1 56.16 94 SER A O 1
ATOM 813 N N . THR A 1 95 ? -20.516 -11.336 -3.453 1 45.84 95 THR A N 1
ATOM 814 C CA . THR A 1 95 ? -21.25 -12.586 -3.49 1 45.84 95 THR A CA 1
ATOM 815 C C . THR A 1 95 ? -22.094 -12.68 -4.758 1 45.84 95 THR A C 1
ATOM 817 O O . THR A 1 95 ? -22.797 -11.727 -5.117 1 45.84 95 THR A O 1
ATOM 820 N N . PRO A 1 96 ? -21.844 -13.742 -5.746 1 41.59 96 PRO A N 1
ATOM 821 C CA . PRO A 1 96 ? -22.984 -13.977 -6.625 1 41.59 96 PRO A CA 1
ATOM 822 C C . PRO A 1 96 ? -24.312 -14.078 -5.859 1 41.59 96 PRO A C 1
ATOM 824 O O . PRO A 1 96 ? -24.328 -14.57 -4.727 1 41.59 96 PRO A O 1
ATOM 827 N N . GLU A 1 97 ? -25.25 -13.133 -5.949 1 29.7 97 GLU A N 1
ATOM 828 C CA . GLU A 1 97 ? -26.609 -13.664 -5.762 1 29.7 97 GLU A CA 1
ATOM 829 C C . GLU A 1 97 ? -26.859 -14.867 -6.66 1 29.7 97 GLU A C 1
ATOM 831 O O . GLU A 1 97 ? -26.312 -14.953 -7.762 1 29.7 97 GLU A O 1
ATOM 836 N N . MET B 1 1 ? -21.359 2.102 -6.867 1 27.69 1 MET B N 1
ATOM 837 C CA . MET B 1 1 ? -20.062 1.729 -7.422 1 27.69 1 MET B CA 1
ATOM 838 C C . MET B 1 1 ? -19.062 1.449 -6.309 1 27.69 1 MET B C 1
ATOM 840 O O . MET B 1 1 ? -18.656 2.361 -5.582 1 27.69 1 MET B O 1
ATOM 844 N N . HIS B 1 2 ? -19.375 0.553 -5.484 1 36.25 2 HIS B N 1
ATOM 845 C CA . HIS B 1 2 ? -18.812 0.188 -4.191 1 36.25 2 HIS B CA 1
ATOM 846 C C . HIS B 1 2 ? -17.281 0.162 -4.246 1 36.25 2 HIS B C 1
ATOM 848 O O . HIS B 1 2 ? -16.703 -0.167 -5.281 1 36.25 2 HIS B O 1
ATOM 854 N N . GLU B 1 3 ? -16.734 0.991 -3.605 1 39.25 3 GLU B N 1
ATOM 855 C CA . GLU B 1 3 ? -15.312 1.344 -3.586 1 39.25 3 GLU B CA 1
ATOM 856 C C . GLU B 1 3 ? -14.438 0.097 -3.586 1 39.25 3 GLU B C 1
ATOM 858 O O . GLU B 1 3 ? -14.586 -0.774 -2.727 1 39.25 3 GLU B O 1
ATOM 863 N N . PRO B 1 4 ? -14.055 -0.396 -4.766 1 44.72 4 PRO B N 1
ATOM 864 C CA . PRO B 1 4 ? -13.07 -1.468 -4.934 1 44.72 4 PRO B CA 1
ATOM 865 C C . PRO B 1 4 ? -12.219 -1.681 -3.686 1 44.72 4 PRO B C 1
ATOM 867 O O . PRO B 1 4 ? -11.172 -2.334 -3.754 1 44.72 4 PRO B O 1
ATOM 870 N N . GLN B 1 5 ? -12.25 -0.76 -2.68 1 46.47 5 GLN B N 1
ATOM 871 C CA . GLN B 1 5 ? -11.148 -0.552 -1.75 1 46.47 5 GLN B CA 1
ATOM 872 C C . GLN B 1 5 ? -11 -1.733 -0.796 1 46.47 5 GLN B C 1
ATOM 874 O O . GLN B 1 5 ? -10.156 -1.713 0.1 1 46.47 5 GLN B O 1
ATOM 879 N N . ARG B 1 6 ? -11.914 -2.557 -0.597 1 53.91 6 ARG B N 1
ATOM 880 C CA . ARG B 1 6 ? -11.711 -3.498 0.5 1 53.91 6 ARG B CA 1
ATOM 881 C C . ARG B 1 6 ? -10.359 -4.188 0.384 1 53.91 6 ARG B C 1
ATOM 883 O O . ARG B 1 6 ? -10.141 -4.988 -0.529 1 53.91 6 ARG B O 1
ATOM 890 N N . ASN B 1 7 ? -9.031 -3.621 0.773 1 73.44 7 ASN B N 1
ATOM 891 C CA . ASN B 1 7 ? -7.621 -3.379 0.487 1 73.44 7 ASN B CA 1
ATOM 892 C C . ASN B 1 7 ? -6.789 -4.648 0.656 1 73.44 7 ASN B C 1
ATOM 894 O O . ASN B 1 7 ? -7.297 -5.754 0.479 1 73.44 7 ASN B O 1
ATOM 898 N N . TRP B 1 8 ? -5.656 -4.473 1.031 1 76.75 8 TRP B N 1
ATOM 899 C CA . TRP B 1 8 ? -4.672 -5.535 1.205 1 76.75 8 TRP B CA 1
ATOM 900 C C . TRP B 1 8 ? -5.055 -6.449 2.365 1 76.75 8 TRP B C 1
ATOM 902 O O . TRP B 1 8 ? -4.727 -7.637 2.361 1 76.75 8 TRP B O 1
ATOM 912 N N . GLU B 1 9 ? -6.012 -5.957 3.146 1 79.25 9 GLU B N 1
ATOM 913 C CA . GLU B 1 9 ? -6.457 -6.75 4.289 1 79.25 9 GLU B CA 1
ATOM 914 C C . GLU B 1 9 ? -7.34 -7.91 3.844 1 79.25 9 GLU B C 1
ATOM 916 O O . GLU B 1 9 ? -7.262 -9.008 4.398 1 79.25 9 GLU B O 1
ATOM 921 N N . THR B 1 10 ? -8.195 -7.59 3.023 1 84 10 THR B N 1
ATOM 922 C CA . THR B 1 10 ? -9.055 -8.648 2.502 1 84 10 THR B CA 1
ATOM 923 C C . THR B 1 10 ? -8.219 -9.758 1.868 1 84 10 THR B C 1
ATOM 925 O O . THR B 1 10 ? -8.5 -10.945 2.068 1 84 10 THR B O 1
ATOM 928 N N . ILE B 1 11 ? -7.281 -9.43 1.069 1 85.88 11 ILE B N 1
ATOM 929 C CA . ILE B 1 11 ? -6.402 -10.398 0.425 1 85.88 11 ILE B CA 1
ATOM 930 C C . ILE B 1 11 ? -5.68 -11.227 1.486 1 85.88 11 ILE B C 1
ATOM 932 O O . ILE B 1 11 ? -5.566 -12.445 1.363 1 85.88 11 ILE B O 1
ATOM 936 N N . ARG B 1 12 ? -5.207 -10.57 2.439 1 85.25 12 ARG B N 1
ATOM 937 C CA . ARG B 1 12 ? -4.52 -11.258 3.525 1 85.25 12 ARG B CA 1
ATOM 938 C C . ARG B 1 12 ? -5.438 -12.258 4.207 1 85.25 12 ARG B C 1
ATOM 940 O O . ARG B 1 12 ? -5.023 -13.383 4.516 1 85.25 12 ARG B O 1
ATOM 947 N N . GLU B 1 13 ? -6.656 -11.828 4.527 1 86.38 13 GLU B N 1
ATOM 948 C CA . GLU B 1 13 ? -7.637 -12.672 5.207 1 86.38 13 GLU B CA 1
ATOM 949 C C . GLU B 1 13 ? -7.957 -13.914 4.383 1 86.38 13 GLU B C 1
ATOM 951 O O . GLU B 1 13 ? -8.25 -14.977 4.938 1 86.38 13 GLU B O 1
ATOM 956 N N . HIS B 1 14 ? -7.855 -13.844 3.154 1 89.12 14 HIS B N 1
ATOM 957 C CA . HIS B 1 14 ? -8.281 -14.93 2.281 1 89.12 14 HIS B CA 1
ATOM 958 C C . HIS B 1 14 ? -7.09 -15.555 1.562 1 89.12 14 HIS B C 1
ATOM 960 O O . HIS B 1 14 ? -7.254 -16.188 0.52 1 89.12 14 HIS B O 1
ATOM 966 N N . ARG B 1 15 ? -5.961 -15.234 2.072 1 90.19 15 ARG B N 1
ATOM 967 C CA . ARG B 1 15 ? -4.727 -15.688 1.446 1 90.19 15 ARG B CA 1
ATOM 968 C C . ARG B 1 15 ? -4.746 -17.203 1.242 1 90.19 15 ARG B C 1
ATOM 970 O O . ARG B 1 15 ? -4.391 -17.688 0.169 1 90.19 15 ARG B O 1
ATOM 977 N N . ARG B 1 16 ? -5.098 -17.969 2.252 1 91.75 16 ARG B N 1
ATOM 978 C CA . ARG B 1 16 ? -5.109 -19.422 2.17 1 91.75 16 ARG B CA 1
ATOM 979 C C . ARG B 1 16 ? -6.07 -19.906 1.088 1 91.75 16 ARG B C 1
ATOM 981 O O . ARG B 1 16 ? -5.738 -20.797 0.304 1 91.75 16 ARG B O 1
ATOM 988 N N . LYS B 1 17 ? -7.266 -19.359 1.145 1 92.25 17 LYS B N 1
ATOM 989 C CA . LYS B 1 17 ? -8.266 -19.734 0.149 1 92.25 17 LYS B CA 1
ATOM 990 C C . LYS B 1 17 ? -7.777 -19.422 -1.264 1 92.25 17 LYS B C 1
ATOM 992 O O . LYS B 1 17 ? -7.957 -20.234 -2.178 1 92.25 17 LYS B O 1
ATOM 997 N N . LEU B 1 18 ? -7.156 -18.328 -1.488 1 91.38 18 LEU B N 1
ATOM 998 C CA . LEU B 1 18 ? -6.594 -17.969 -2.781 1 91.38 18 LEU B CA 1
ATOM 999 C C . LEU B 1 18 ? -5.535 -18.969 -3.223 1 91.38 18 LEU B C 1
ATOM 1001 O O . LEU B 1 18 ? -5.527 -19.406 -4.375 1 91.38 18 LEU B O 1
ATOM 1005 N N . ARG B 1 19 ? -4.688 -19.25 -2.328 1 93 19 ARG B N 1
ATOM 1006 C CA . ARG B 1 19 ? -3.576 -20.156 -2.604 1 93 19 ARG B CA 1
ATOM 1007 C C . ARG B 1 19 ? -4.078 -21.562 -2.936 1 93 19 ARG B C 1
ATOM 1009 O O . ARG B 1 19 ? -3.617 -22.172 -3.896 1 93 19 ARG B O 1
ATOM 1016 N N . ASP B 1 20 ? -5.055 -22.047 -2.135 1 93.81 20 ASP B N 1
ATOM 1017 C CA . ASP B 1 20 ? -5.391 -23.469 -2.152 1 93.81 20 ASP B CA 1
ATOM 1018 C C . ASP B 1 20 ? -6.562 -23.75 -3.094 1 93.81 20 ASP B C 1
ATOM 1020 O O . ASP B 1 20 ? -6.672 -24.844 -3.646 1 93.81 20 ASP B O 1
ATOM 1024 N N . GLU B 1 21 ? -7.43 -22.844 -3.287 1 92.31 21 GLU B N 1
ATOM 1025 C CA . GLU B 1 21 ? -8.695 -23.172 -3.939 1 92.31 21 GLU B CA 1
ATOM 1026 C C . GLU B 1 21 ? -8.781 -22.531 -5.32 1 92.31 21 GLU B C 1
ATOM 1028 O O . GLU B 1 21 ? -9.484 -23.031 -6.203 1 92.31 21 GLU B O 1
ATOM 1033 N N . PHE B 1 22 ? -8.086 -21.5 -5.719 1 90.5 22 PHE B N 1
ATOM 1034 C CA . PHE B 1 22 ? -8.367 -20.703 -6.91 1 90.5 22 PHE B CA 1
ATOM 1035 C C . PHE B 1 22 ? -7.395 -21.047 -8.031 1 90.5 22 PHE B C 1
ATOM 1037 O O . PHE B 1 22 ? -7.59 -20.641 -9.18 1 90.5 22 PHE B O 1
ATOM 1044 N N . ASN B 1 23 ? -6.453 -21.859 -7.844 1 90.69 23 ASN B N 1
ATOM 1045 C CA . ASN B 1 23 ? -5.5 -22.25 -8.875 1 90.69 23 ASN B CA 1
ATOM 1046 C C . ASN B 1 23 ? -5.004 -21.047 -9.672 1 90.69 23 ASN B C 1
ATOM 1048 O O . ASN B 1 23 ? -5.051 -21.062 -10.906 1 90.69 23 ASN B O 1
ATOM 1052 N N . LEU B 1 24 ? -4.641 -20.031 -9.133 1 92.81 24 LEU B N 1
ATOM 1053 C CA . LEU B 1 24 ? -4.18 -18.781 -9.719 1 92.81 24 LEU B CA 1
ATOM 1054 C C . LEU B 1 24 ? -2.832 -18.969 -10.414 1 92.81 24 LEU B C 1
ATOM 1056 O O . LEU B 1 24 ? -1.925 -19.594 -9.852 1 92.81 24 LEU B O 1
ATOM 1060 N N . ASP B 1 25 ? -2.785 -18.516 -11.641 1 94.25 25 ASP B N 1
ATOM 1061 C CA . ASP B 1 25 ? -1.513 -18.516 -12.352 1 94.25 25 ASP B CA 1
ATOM 1062 C C . ASP B 1 25 ? -0.603 -17.406 -11.836 1 94.25 25 ASP B C 1
ATOM 1064 O O . ASP B 1 25 ? -0.647 -16.266 -12.328 1 94.25 25 ASP B O 1
ATOM 1068 N N . VAL B 1 26 ? 0.347 -17.703 -11.008 1 94.81 26 VAL B N 1
ATOM 1069 C C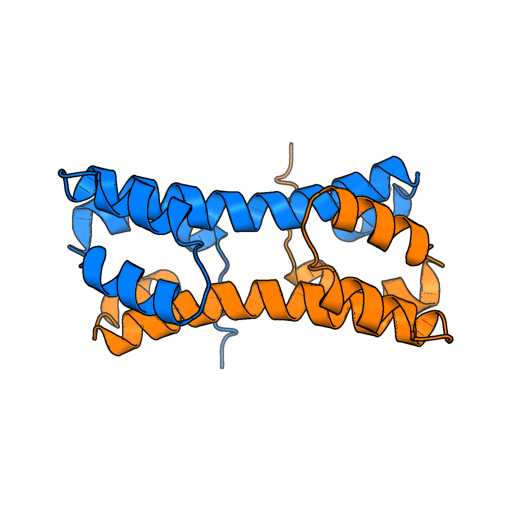A . VAL B 1 26 ? 1.181 -16.75 -10.289 1 94.81 26 VAL B CA 1
ATOM 1070 C C . VAL B 1 26 ? 2.184 -16.109 -11.242 1 94.81 26 VAL B C 1
ATOM 1072 O O . VAL B 1 26 ? 2.518 -14.93 -11.109 1 94.81 26 VAL B O 1
ATOM 1075 N N . ASP B 1 27 ? 2.602 -16.922 -12.156 1 93.94 27 ASP B N 1
ATOM 1076 C CA . ASP B 1 27 ? 3.564 -16.406 -13.117 1 93.94 27 ASP B CA 1
ATOM 1077 C C . ASP B 1 27 ? 2.957 -15.273 -13.945 1 93.94 27 ASP B C 1
ATOM 1079 O O . ASP B 1 27 ? 3.6 -14.242 -14.172 1 93.94 27 ASP B O 1
ATOM 1083 N N . GLU B 1 28 ? 1.779 -15.547 -14.422 1 95.44 28 GLU B N 1
ATOM 1084 C CA . GLU B 1 28 ? 1.1 -14.523 -15.211 1 95.44 28 GLU B CA 1
ATOM 1085 C C . GLU B 1 28 ? 0.803 -13.289 -14.359 1 95.44 28 GLU B C 1
ATOM 1087 O O . GLU B 1 28 ? 0.93 -12.156 -14.836 1 95.44 28 GLU B O 1
ATOM 1092 N N . LEU B 1 29 ? 0.366 -13.43 -13.125 1 96.06 29 LEU B N 1
ATOM 1093 C CA . LEU B 1 29 ? 0.131 -12.328 -12.195 1 96.06 29 LEU B CA 1
ATOM 1094 C C . LEU B 1 29 ? 1.408 -11.523 -11.969 1 96.06 29 LEU B C 1
ATOM 1096 O O . LEU B 1 29 ? 1.396 -10.297 -12.062 1 96.06 29 LEU B O 1
ATOM 1100 N N . LEU B 1 30 ? 2.455 -12.219 -11.672 1 96.25 30 LEU B N 1
ATOM 1101 C CA . LEU B 1 30 ? 3.756 -11.602 -11.453 1 96.25 30 LEU B CA 1
ATOM 1102 C C . LEU B 1 30 ? 4.18 -10.773 -12.664 1 96.25 30 LEU B C 1
ATOM 1104 O O . LEU B 1 30 ? 4.648 -9.641 -12.516 1 96.25 30 LEU B O 1
ATOM 1108 N N . ARG B 1 31 ? 4.059 -11.43 -13.797 1 94.94 31 ARG B N 1
ATOM 1109 C CA . ARG B 1 31 ? 4.43 -10.742 -15.023 1 94.94 31 ARG B CA 1
ATOM 1110 C C . ARG B 1 31 ? 3.633 -9.453 -15.195 1 94.94 31 ARG B C 1
ATOM 1112 O O . ARG B 1 31 ? 4.199 -8.398 -15.508 1 94.94 31 ARG B O 1
ATOM 1119 N N . SER B 1 32 ? 2.336 -9.508 -14.992 1 94.56 32 SER B N 1
ATOM 1120 C CA . SER B 1 32 ? 1.465 -8.344 -15.133 1 94.56 32 SER B CA 1
ATOM 1121 C C . SER B 1 32 ? 1.852 -7.238 -14.156 1 94.56 32 SER B C 1
ATOM 1123 O O . SER B 1 32 ? 1.905 -6.066 -14.531 1 94.56 32 SER B O 1
ATOM 1125 N N . LEU B 1 33 ? 2.105 -7.551 -12.961 1 93.62 33 LEU B N 1
ATOM 1126 C CA . LEU B 1 33 ? 2.449 -6.586 -11.922 1 93.62 33 LEU B CA 1
ATOM 1127 C C . LEU B 1 33 ? 3.85 -6.023 -12.141 1 93.62 33 LEU B C 1
ATOM 1129 O O . LEU B 1 33 ? 4.094 -4.84 -11.906 1 93.62 33 LEU B O 1
ATOM 1133 N N . SER B 1 34 ? 4.734 -6.867 -12.562 1 92.31 34 SER B N 1
ATOM 1134 C CA . SER B 1 34 ? 6.105 -6.438 -12.805 1 92.31 34 SER B CA 1
ATOM 1135 C C . SER B 1 34 ? 6.176 -5.441 -13.961 1 92.31 34 SER B C 1
ATOM 1137 O O . SER B 1 34 ? 7.008 -4.531 -13.953 1 92.31 34 SER B O 1
ATOM 1139 N N . GLU B 1 35 ? 5.359 -5.668 -14.93 1 92.38 35 GLU B N 1
ATOM 1140 C CA . GLU B 1 35 ? 5.289 -4.742 -16.062 1 92.38 35 GLU B CA 1
ATOM 1141 C C . GLU B 1 35 ? 4.922 -3.336 -15.602 1 92.38 35 GLU B C 1
ATOM 1143 O O . GLU B 1 35 ? 5.301 -2.35 -16.234 1 92.38 35 GLU B O 1
ATOM 1148 N N . LYS B 1 36 ? 4.27 -3.299 -14.477 1 88 36 LYS B N 1
ATOM 1149 C CA . LYS B 1 36 ? 3.842 -2.01 -13.938 1 88 36 LYS B CA 1
ATOM 1150 C C . LYS B 1 36 ? 4.766 -1.547 -12.812 1 88 36 LYS B C 1
ATOM 1152 O O . LYS B 1 36 ? 4.426 -0.632 -12.062 1 88 36 LYS B O 1
ATOM 1157 N N . LYS B 1 37 ? 5.844 -2.127 -12.617 1 85 37 LYS B N 1
ATOM 1158 C CA . LYS B 1 37 ? 6.938 -1.762 -11.719 1 85 37 LYS B CA 1
ATOM 1159 C C . LYS B 1 37 ? 6.523 -1.9 -10.258 1 85 37 LYS B C 1
ATOM 1161 O O . LYS B 1 37 ? 6.941 -1.108 -9.406 1 85 37 LYS B O 1
ATOM 1166 N N . VAL B 1 38 ? 5.66 -2.807 -10.039 1 87.31 38 VAL B N 1
ATOM 1167 C CA . VAL B 1 38 ? 5.246 -3.104 -8.672 1 87.31 38 VAL B CA 1
ATOM 1168 C C . VAL B 1 38 ? 6.359 -3.85 -7.949 1 87.31 38 VAL B C 1
ATOM 1170 O O . VAL B 1 38 ? 6.551 -3.674 -6.742 1 87.31 38 VAL B O 1
ATOM 1173 N N . PHE B 1 39 ? 7.031 -4.629 -8.625 1 89.88 39 PHE B N 1
ATOM 1174 C CA . PHE B 1 39 ? 8.156 -5.379 -8.086 1 89.88 39 PHE B CA 1
ATOM 1175 C C . PHE B 1 39 ? 9.469 -4.922 -8.719 1 89.88 39 PHE B C 1
ATOM 1177 O O . PHE B 1 39 ? 9.492 -4.555 -9.898 1 89.88 39 PHE B O 1
ATOM 1184 N N . THR B 1 40 ? 10.539 -4.953 -7.887 1 89.5 40 THR B N 1
ATOM 1185 C CA . THR B 1 40 ? 11.875 -4.766 -8.453 1 89.5 40 THR B CA 1
ATOM 1186 C C . THR B 1 40 ? 12.344 -6.039 -9.148 1 89.5 40 THR B C 1
ATOM 1188 O O . THR B 1 40 ? 11.711 -7.09 -9.031 1 89.5 40 THR B O 1
ATOM 1191 N N . HIS B 1 41 ? 13.477 -5.91 -9.984 1 91.19 41 HIS B N 1
ATOM 1192 C CA . HIS B 1 41 ? 14.031 -7.059 -10.68 1 91.19 41 HIS B CA 1
ATOM 1193 C C . HIS B 1 41 ? 14.453 -8.148 -9.695 1 91.19 41 HIS B C 1
ATOM 1195 O O . HIS B 1 41 ? 14.195 -9.336 -9.938 1 91.19 41 HIS B O 1
ATOM 1201 N N . ASN B 1 42 ? 15.102 -7.691 -8.57 1 94.44 42 ASN B N 1
ATOM 1202 C CA . ASN B 1 42 ? 15.547 -8.656 -7.57 1 94.44 42 ASN B CA 1
ATOM 1203 C C . ASN B 1 42 ? 14.367 -9.367 -6.914 1 94.44 42 ASN B C 1
ATOM 1205 O O . ASN B 1 42 ? 14.406 -10.578 -6.695 1 94.44 42 ASN B O 1
ATOM 1209 N N . GLU B 1 43 ? 13.281 -8.664 -6.559 1 93.69 43 GLU B N 1
ATOM 1210 C CA . GLU B 1 43 ? 12.086 -9.242 -5.961 1 93.69 43 GLU B CA 1
ATOM 1211 C C . GLU B 1 43 ? 11.438 -10.258 -6.902 1 93.69 43 GLU B C 1
ATOM 1213 O O . GLU B 1 43 ? 11.016 -11.328 -6.473 1 93.69 43 GLU B O 1
ATOM 1218 N N . GLU B 1 44 ? 11.32 -9.898 -8.164 1 95.12 44 GLU B N 1
ATOM 1219 C CA . GLU B 1 44 ? 10.773 -10.812 -9.164 1 95.12 44 GLU B CA 1
ATOM 1220 C C . GLU B 1 44 ? 11.578 -12.109 -9.227 1 95.12 44 GLU B C 1
ATOM 1222 O O . GLU B 1 44 ? 11.008 -13.195 -9.312 1 95.12 44 GLU B O 1
ATOM 1227 N N . ARG B 1 45 ? 12.883 -11.961 -9.266 1 95.75 45 ARG B N 1
ATOM 1228 C CA . ARG B 1 45 ? 13.781 -13.109 -9.32 1 95.75 45 ARG B CA 1
ATOM 1229 C C . ARG B 1 45 ? 13.562 -14.031 -8.117 1 95.75 45 ARG B C 1
ATOM 1231 O O . ARG B 1 45 ? 13.57 -15.258 -8.258 1 95.75 45 ARG B O 1
ATOM 1238 N N . ILE B 1 46 ? 13.461 -13.445 -6.953 1 96.62 46 ILE B N 1
ATOM 1239 C CA . ILE B 1 46 ? 13.25 -14.203 -5.727 1 96.62 46 ILE B CA 1
ATOM 1240 C C . ILE B 1 46 ? 11.969 -15.031 -5.852 1 96.62 46 ILE B C 1
ATOM 1242 O O . ILE B 1 46 ? 11.945 -16.203 -5.48 1 96.62 46 ILE B O 1
ATOM 1246 N N . ILE B 1 47 ? 10.922 -14.398 -6.383 1 97.12 47 ILE B N 1
ATOM 1247 C CA . ILE B 1 47 ? 9.625 -15.062 -6.527 1 97.12 47 ILE B CA 1
ATOM 1248 C C . ILE B 1 47 ? 9.734 -16.188 -7.562 1 97.12 47 ILE B C 1
ATOM 1250 O O . ILE B 1 47 ? 9.273 -17.297 -7.328 1 97.12 47 ILE B O 1
ATOM 1254 N N . ARG B 1 48 ? 10.492 -16 -8.656 1 95.94 48 ARG B N 1
ATOM 1255 C CA . ARG B 1 48 ? 10.562 -16.922 -9.789 1 95.94 48 ARG B CA 1
ATOM 1256 C C . ARG B 1 48 ? 11.406 -18.141 -9.453 1 95.94 48 ARG B C 1
ATOM 1258 O O . ARG B 1 48 ? 11.25 -19.203 -10.062 1 95.94 48 ARG B O 1
ATOM 1265 N N . ARG B 1 49 ? 12.211 -18.016 -8.5 1 96.81 49 ARG B N 1
ATOM 1266 C CA . ARG B 1 49 ? 13.102 -19.109 -8.148 1 96.81 49 ARG B CA 1
ATOM 1267 C C . ARG B 1 49 ? 12.359 -20.203 -7.395 1 96.81 49 ARG B C 1
ATOM 1269 O O . ARG B 1 49 ? 12.852 -21.328 -7.281 1 96.81 49 ARG B O 1
ATOM 1276 N N . VAL B 1 50 ? 11.336 -19.828 -6.859 1 96.12 50 VAL B N 1
ATOM 1277 C CA . VAL B 1 50 ? 10.555 -20.812 -6.117 1 96.12 50 VAL B CA 1
ATOM 1278 C C . VAL B 1 50 ? 9.867 -21.766 -7.094 1 96.12 50 VAL B C 1
ATOM 1280 O O . VAL B 1 50 ? 9.133 -21.328 -7.984 1 96.12 50 VAL B O 1
ATOM 1283 N N . ASP B 1 51 ? 10.039 -23.094 -6.941 1 94.56 51 ASP B N 1
ATOM 1284 C CA . ASP B 1 51 ? 9.523 -24.078 -7.895 1 94.56 51 ASP B CA 1
ATOM 1285 C C . ASP B 1 51 ? 8.102 -24.5 -7.531 1 94.56 51 ASP B C 1
ATOM 1287 O O . ASP B 1 51 ? 7.254 -24.672 -8.406 1 94.56 51 ASP B O 1
ATOM 1291 N N . ASP B 1 52 ? 7.844 -24.672 -6.352 1 95.81 52 ASP B N 1
ATOM 1292 C CA . ASP B 1 52 ? 6.516 -25.078 -5.906 1 95.81 52 ASP B CA 1
ATOM 1293 C C . ASP B 1 52 ? 5.508 -23.938 -6.07 1 95.81 52 ASP B C 1
ATOM 1295 O O . ASP B 1 52 ? 5.746 -22.828 -5.617 1 95.81 52 ASP B O 1
ATOM 1299 N N . LEU B 1 53 ? 4.43 -24.266 -6.746 1 91.81 53 LEU B N 1
ATOM 1300 C CA . LEU B 1 53 ? 3.449 -23.25 -7.094 1 91.81 53 LEU B CA 1
ATOM 1301 C C . LEU B 1 53 ? 2.867 -22.594 -5.84 1 91.81 53 LEU B C 1
ATOM 1303 O O . LEU B 1 53 ? 2.703 -21.375 -5.781 1 91.81 53 LEU B O 1
ATOM 1307 N N . SER B 1 54 ? 2.477 -23.391 -4.891 1 93.06 54 SER B N 1
ATOM 1308 C CA . SER B 1 54 ? 1.909 -22.875 -3.65 1 93.06 54 SER B CA 1
ATOM 1309 C C . SER B 1 54 ? 2.91 -21.984 -2.916 1 93.06 54 SER B C 1
ATOM 1311 O O . SER B 1 54 ? 2.547 -20.922 -2.4 1 93.06 54 SER B O 1
ATOM 1313 N N . GLU B 1 55 ? 4.137 -22.375 -2.861 1 95 55 GLU B N 1
ATOM 1314 C CA . GLU B 1 55 ? 5.176 -21.594 -2.213 1 95 55 GLU B CA 1
ATOM 1315 C C . GLU B 1 55 ? 5.469 -20.312 -2.994 1 95 55 GLU B C 1
ATOM 1317 O O . GLU B 1 55 ? 5.781 -19.281 -2.406 1 95 55 GLU B O 1
ATOM 1322 N N . ARG B 1 56 ? 5.367 -20.484 -4.281 1 96 56 ARG B N 1
ATOM 1323 C CA . ARG B 1 56 ? 5.57 -19.297 -5.109 1 96 56 ARG B CA 1
ATOM 1324 C C . ARG B 1 56 ? 4.48 -18.266 -4.855 1 96 56 ARG B C 1
ATOM 1326 O O . ARG B 1 56 ? 4.766 -17.062 -4.754 1 96 56 ARG B O 1
ATOM 1333 N N . PHE B 1 57 ? 3.246 -18.672 -4.824 1 95.19 57 PHE B N 1
ATOM 1334 C CA . PHE B 1 57 ? 2.127 -17.828 -4.441 1 95.19 57 PHE B CA 1
ATOM 1335 C C . PHE B 1 57 ? 2.41 -17.125 -3.115 1 95.19 57 PHE B C 1
ATOM 1337 O O . PHE B 1 57 ? 2.27 -15.906 -3.01 1 95.19 57 PHE B O 1
ATOM 1344 N N . ASP B 1 58 ? 2.877 -17.859 -2.162 1 95.19 58 ASP B N 1
ATOM 1345 C CA . ASP B 1 58 ? 3.15 -17.312 -0.84 1 95.19 58 ASP B CA 1
ATOM 1346 C C . ASP B 1 58 ? 4.246 -16.25 -0.905 1 95.19 58 ASP B C 1
ATOM 1348 O O . ASP B 1 58 ? 4.141 -15.195 -0.274 1 95.19 58 ASP B O 1
ATOM 1352 N N . LYS B 1 59 ? 5.23 -16.562 -1.667 1 96.38 59 LYS B N 1
ATOM 1353 C CA . LYS B 1 59 ? 6.348 -15.617 -1.756 1 96.38 59 LYS B CA 1
ATOM 1354 C C . LYS B 1 59 ? 5.914 -14.312 -2.408 1 96.38 59 LYS B C 1
ATOM 1356 O O . LYS B 1 59 ? 6.309 -13.227 -1.965 1 96.38 59 LYS B O 1
ATOM 1361 N N . LEU B 1 60 ? 5.137 -14.422 -3.504 1 95.94 60 LEU B N 1
ATOM 1362 C CA . LEU B 1 60 ? 4.602 -13.242 -4.172 1 95.94 60 LEU B CA 1
ATOM 1363 C C . LEU B 1 60 ? 3.801 -12.383 -3.195 1 95.94 60 LEU B C 1
ATOM 1365 O O . LEU B 1 60 ? 4.059 -11.188 -3.064 1 95.94 60 LEU B O 1
ATOM 1369 N N . PHE B 1 61 ? 2.916 -12.93 -2.5 1 92.88 61 PHE B N 1
ATOM 1370 C CA . PHE B 1 61 ? 2.027 -12.188 -1.617 1 92.88 61 PHE B CA 1
ATOM 1371 C C . PHE B 1 61 ? 2.766 -11.734 -0.363 1 92.88 61 PHE B C 1
ATOM 1373 O O . PHE B 1 61 ? 2.453 -10.688 0.205 1 92.88 61 PHE B O 1
ATOM 1380 N N . ASP B 1 62 ? 3.779 -12.477 0.084 1 93.56 62 ASP B N 1
ATOM 1381 C CA . ASP B 1 62 ? 4.621 -11.984 1.171 1 93.56 62 ASP B CA 1
ATOM 1382 C C . ASP B 1 62 ? 5.211 -10.617 0.834 1 93.56 62 ASP B C 1
ATOM 1384 O O . ASP B 1 62 ? 5.145 -9.695 1.645 1 93.56 62 ASP B O 1
ATOM 1388 N N . ILE B 1 63 ? 5.711 -10.578 -0.279 1 92 63 ILE B N 1
ATOM 1389 C CA . ILE B 1 63 ? 6.379 -9.344 -0.678 1 92 63 ILE B CA 1
ATOM 1390 C C . ILE B 1 63 ? 5.344 -8.234 -0.839 1 92 63 ILE B C 1
ATOM 1392 O O . ILE B 1 63 ? 5.535 -7.121 -0.332 1 92 63 ILE B O 1
ATOM 1396 N N . LEU B 1 64 ? 4.227 -8.508 -1.528 1 87.75 64 LEU B N 1
ATOM 1397 C CA . LEU B 1 64 ? 3.188 -7.508 -1.771 1 87.75 64 LEU B CA 1
ATOM 1398 C C . LEU B 1 64 ? 2.611 -6.992 -0.458 1 87.75 64 LEU B C 1
ATOM 1400 O O . LEU B 1 64 ? 2.465 -5.781 -0.272 1 87.75 64 LEU B O 1
ATOM 1404 N N . LEU B 1 65 ? 2.299 -7.867 0.435 1 85.44 65 LEU B N 1
ATOM 1405 C CA . LEU B 1 65 ? 1.635 -7.508 1.684 1 85.44 65 LEU B CA 1
ATOM 1406 C C . LEU B 1 65 ? 2.605 -6.816 2.637 1 85.44 65 LEU B C 1
ATOM 1408 O O . LEU B 1 65 ? 2.215 -5.914 3.379 1 85.44 65 LEU B O 1
ATOM 1412 N N . VAL B 1 66 ? 3.805 -7.273 2.623 1 85.75 66 VAL B N 1
ATOM 1413 C CA . VAL B 1 66 ? 4.812 -6.629 3.459 1 85.75 66 VAL B CA 1
ATOM 1414 C C . VAL B 1 66 ? 5.027 -5.188 2.996 1 85.75 66 VAL B C 1
ATOM 1416 O O . VAL B 1 66 ? 5.09 -4.27 3.816 1 85.75 66 VAL B O 1
ATOM 1419 N N . LYS B 1 67 ? 5.16 -4.992 1.709 1 82.38 67 LYS B N 1
ATOM 1420 C CA . LYS B 1 67 ? 5.328 -3.645 1.177 1 82.38 67 LYS B CA 1
ATOM 1421 C C . LYS B 1 67 ? 4.18 -2.734 1.605 1 82.38 67 LYS B C 1
ATOM 1423 O O . LYS B 1 67 ? 4.402 -1.585 1.991 1 82.38 67 LYS B O 1
ATOM 1428 N N . HIS B 1 68 ? 2.984 -3.127 1.462 1 81.25 68 HIS B N 1
ATOM 1429 C CA . HIS B 1 68 ? 1.815 -2.359 1.874 1 81.25 68 HIS B CA 1
ATOM 1430 C C . HIS B 1 68 ? 1.87 -2.027 3.361 1 81.25 68 HIS B C 1
ATOM 1432 O O . HIS B 1 68 ? 1.689 -0.872 3.752 1 81.25 68 HIS B O 1
ATOM 1438 N N . VAL B 1 69 ? 2.135 -2.979 4.129 1 80.38 69 VAL B N 1
ATOM 1439 C CA . VAL B 1 69 ? 2.162 -2.83 5.578 1 80.38 69 VAL B CA 1
ATOM 1440 C C . VAL B 1 69 ? 3.311 -1.908 5.984 1 80.38 69 VAL B C 1
ATOM 1442 O O . VAL B 1 69 ? 3.152 -1.054 6.859 1 80.38 69 VAL B O 1
ATOM 1445 N N . GLU B 1 70 ? 4.359 -2.131 5.422 1 83.69 70 GLU B N 1
ATOM 1446 C CA . GLU B 1 70 ? 5.543 -1.345 5.754 1 83.69 70 GLU B CA 1
ATOM 1447 C C 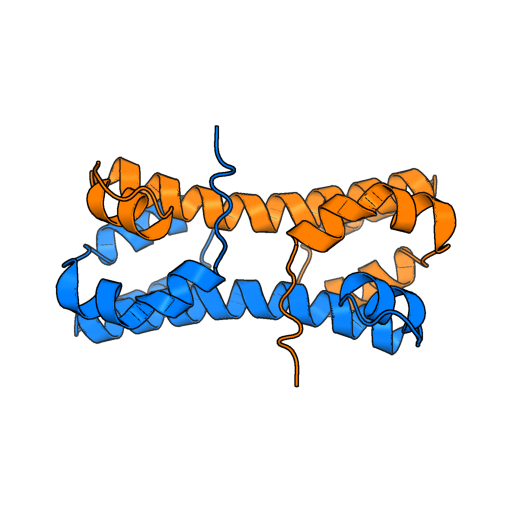. GLU B 1 70 ? 5.32 0.138 5.473 1 83.69 70 GLU B C 1
ATOM 1449 O O . GLU B 1 70 ? 5.734 0.995 6.254 1 83.69 70 GLU B O 1
ATOM 1454 N N . MET B 1 71 ? 4.66 0.369 4.43 1 84.44 71 MET B N 1
ATOM 1455 C CA . MET B 1 71 ? 4.484 1.775 4.074 1 84.44 71 MET B CA 1
ATOM 1456 C C . MET B 1 71 ? 3.611 2.488 5.102 1 84.44 71 MET B C 1
ATOM 1458 O O . MET B 1 71 ? 3.939 3.592 5.543 1 84.44 71 MET B O 1
ATOM 1462 N N . ILE B 1 72 ? 2.539 1.89 5.5 1 84.69 72 ILE B N 1
ATOM 1463 C CA . ILE B 1 72 ? 1.638 2.516 6.461 1 84.69 72 ILE B CA 1
ATOM 1464 C C . ILE B 1 72 ? 2.305 2.576 7.836 1 84.69 72 ILE B C 1
ATOM 1466 O O . ILE B 1 72 ? 2.158 3.561 8.562 1 84.69 72 ILE B O 1
ATOM 1470 N N . ARG B 1 73 ? 2.943 1.545 8.156 1 88.19 73 ARG B N 1
ATOM 1471 C CA . ARG B 1 73 ? 3.666 1.501 9.422 1 88.19 73 ARG B CA 1
ATOM 1472 C C . ARG B 1 73 ? 4.73 2.594 9.484 1 88.19 73 ARG B C 1
ATOM 1474 O O . ARG B 1 73 ? 4.871 3.27 10.508 1 88.19 73 ARG B O 1
ATOM 1481 N N . LEU B 1 74 ? 5.438 2.736 8.492 1 89.19 74 LEU B N 1
ATOM 1482 C CA . LEU B 1 74 ? 6.484 3.75 8.438 1 89.19 74 LEU B CA 1
ATOM 1483 C C . LEU B 1 74 ? 5.895 5.148 8.594 1 89.19 74 LEU B C 1
ATOM 1485 O O . LEU B 1 74 ? 6.496 6.012 9.242 1 89.19 74 LEU B O 1
ATOM 1489 N N . PHE B 1 75 ? 4.766 5.379 8.055 1 91.12 75 PHE B N 1
ATOM 1490 C CA . PHE B 1 75 ? 4.066 6.648 8.211 1 91.12 75 PHE B CA 1
ATOM 1491 C C . PHE B 1 75 ? 3.746 6.91 9.68 1 91.12 75 PHE B C 1
ATOM 1493 O O . PHE B 1 75 ? 4.039 7.988 10.195 1 91.12 75 PHE B O 1
ATOM 1500 N N . TYR B 1 76 ? 3.299 5.957 10.305 1 90.06 76 TYR B N 1
ATOM 1501 C CA . TYR B 1 76 ? 2.945 6.105 11.711 1 90.06 76 TYR B CA 1
ATOM 1502 C C . TYR B 1 76 ? 4.191 6.23 12.578 1 90.06 76 TYR B C 1
ATOM 1504 O O . TYR B 1 76 ? 4.203 6.984 13.555 1 90.06 76 TYR B O 1
ATOM 1512 N N . GLU B 1 77 ? 5.086 5.477 12.266 1 91.44 77 GLU B N 1
ATOM 1513 C CA . GLU B 1 77 ? 6.355 5.574 12.984 1 91.44 77 GLU B CA 1
ATOM 1514 C C . GLU B 1 77 ? 6.957 6.969 12.844 1 91.44 77 GLU B C 1
ATOM 1516 O O . GLU B 1 77 ? 7.535 7.496 13.797 1 91.44 77 GLU B O 1
ATOM 1521 N N . ALA B 1 78 ? 6.941 7.5 11.703 1 93.31 78 ALA B N 1
ATOM 1522 C CA . ALA B 1 78 ? 7.445 8.852 11.477 1 93.31 78 ALA B CA 1
ATOM 1523 C C . ALA B 1 78 ? 6.695 9.875 12.328 1 93.31 78 ALA B C 1
ATOM 1525 O O . ALA B 1 78 ? 7.305 10.781 12.906 1 93.31 78 ALA B O 1
ATOM 1526 N N . LEU B 1 79 ? 5.41 9.719 12.445 1 92.75 79 LEU B N 1
ATOM 1527 C CA . LEU B 1 79 ? 4.621 10.602 13.297 1 92.75 79 LEU B CA 1
ATOM 1528 C C . LEU B 1 79 ? 5.086 10.516 14.742 1 92.75 79 LEU B C 1
ATOM 1530 O O . LEU B 1 79 ? 5.234 11.539 15.414 1 92.75 79 LEU B O 1
ATOM 1534 N N . SER B 1 80 ? 5.289 9.289 15.195 1 93.19 80 SER B N 1
ATOM 1535 C CA . SER B 1 80 ? 5.723 9.07 16.562 1 93.19 80 SER B CA 1
ATOM 1536 C C . SER B 1 80 ? 7.105 9.656 16.812 1 93.19 80 SER B C 1
ATOM 1538 O O . SER B 1 80 ? 7.352 10.266 17.859 1 93.19 80 SER B O 1
ATOM 1540 N N . ALA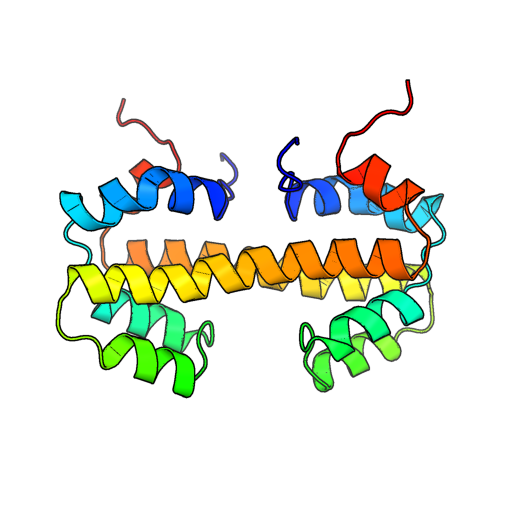 B 1 81 ? 7.996 9.414 15.938 1 93.38 81 ALA B N 1
ATOM 1541 C CA . ALA B 1 81 ? 9.359 9.93 16.047 1 93.38 81 ALA B CA 1
ATOM 1542 C C . ALA B 1 81 ? 9.367 11.453 16.125 1 93.38 81 ALA B C 1
ATOM 1544 O O . ALA B 1 81 ? 10.211 12.039 16.812 1 93.38 81 ALA B O 1
ATOM 1545 N N . MET B 1 82 ? 8.469 12.102 15.414 1 93.75 82 MET B N 1
ATOM 1546 C CA . MET B 1 82 ? 8.328 13.555 15.406 1 93.75 82 MET B CA 1
ATOM 1547 C C . MET B 1 82 ? 7.598 14.039 16.656 1 93.75 82 MET B C 1
ATOM 1549 O O . MET B 1 82 ? 7.504 15.25 16.891 1 93.75 82 MET B O 1
ATOM 1553 N N . GLY B 1 83 ? 7.047 13.102 17.531 1 93.44 83 GLY B N 1
ATOM 1554 C CA . GLY B 1 83 ? 6.293 13.445 18.719 1 93.44 83 GLY B CA 1
ATOM 1555 C C . GLY B 1 83 ? 4.844 13.789 18.438 1 93.44 83 GLY B C 1
ATOM 1556 O O . GLY B 1 83 ? 4.176 14.422 19.25 1 93.44 83 GLY B O 1
ATOM 1557 N N . ARG B 1 84 ? 4.426 13.461 17.266 1 93 84 ARG B N 1
ATOM 1558 C CA . ARG B 1 84 ? 3.061 13.797 16.875 1 93 84 ARG B CA 1
ATOM 1559 C C . ARG B 1 84 ? 2.113 12.625 17.141 1 93 84 ARG B C 1
ATOM 1561 O O . ARG B 1 84 ? 1.433 12.156 16.234 1 93 84 ARG B O 1
ATOM 1568 N N . ASN B 1 85 ? 1.956 12.312 18.406 1 90.75 85 ASN B N 1
ATOM 1569 C CA . ASN B 1 85 ? 1.089 11.227 18.828 1 90.75 85 ASN B CA 1
ATOM 1570 C C . ASN B 1 85 ? -0.384 11.617 18.75 1 90.75 85 ASN B C 1
ATOM 1572 O O . ASN B 1 85 ? -1.255 10.75 18.656 1 90.75 85 ASN B O 1
ATOM 1576 N N . ASP B 1 86 ? -0.58 12.859 18.875 1 90.69 86 ASP B N 1
ATOM 1577 C CA . ASP B 1 86 ? -1.956 13.328 18.75 1 90.69 86 ASP B CA 1
ATOM 1578 C C . ASP B 1 86 ? -2.533 12.961 17.391 1 90.69 86 ASP B C 1
ATOM 1580 O O . ASP B 1 86 ? -3.676 12.508 17.297 1 90.69 86 ASP B O 1
ATOM 1584 N N . ILE B 1 87 ? -1.736 13.227 16.328 1 91.12 87 ILE B N 1
ATOM 1585 C CA . ILE B 1 87 ? -2.176 12.906 14.969 1 91.12 87 ILE B CA 1
ATOM 1586 C C . ILE B 1 87 ? -2.312 11.391 14.82 1 91.12 87 ILE B C 1
ATOM 1588 O O . ILE B 1 87 ? -3.303 10.898 14.273 1 91.12 87 ILE B O 1
ATOM 1592 N N . LYS B 1 88 ? -1.309 10.703 15.266 1 90.5 88 LYS B N 1
ATOM 1593 C CA . LYS B 1 88 ? -1.329 9.25 15.195 1 90.5 88 LYS B CA 1
ATOM 1594 C C . LYS B 1 88 ? -2.586 8.688 15.859 1 90.5 88 LYS B C 1
ATOM 1596 O O . LYS B 1 88 ? -3.273 7.844 15.281 1 90.5 88 LYS B O 1
ATOM 1601 N N . GLU B 1 89 ? -2.902 9.156 17.062 1 88.69 89 GLU B N 1
ATOM 1602 C CA . GLU B 1 89 ? -4.07 8.688 17.812 1 88.69 89 GLU B CA 1
ATOM 1603 C C . GLU B 1 89 ? -5.363 9.055 17.094 1 88.69 89 GLU B C 1
ATOM 1605 O O . GLU B 1 89 ? -6.309 8.266 17.062 1 88.69 89 GLU B O 1
ATOM 1610 N N . PHE B 1 90 ? -5.418 10.203 16.672 1 87.62 90 PHE B N 1
ATOM 1611 C CA . PHE B 1 90 ? -6.582 10.664 15.922 1 87.62 90 PHE B CA 1
ATOM 1612 C C . PHE B 1 90 ? -6.859 9.742 14.742 1 87.62 90 PHE B C 1
ATOM 1614 O O . PHE B 1 90 ? -8 9.32 14.523 1 87.62 90 PHE B O 1
ATOM 1621 N N . LEU B 1 91 ? -5.828 9.422 13.953 1 86.38 91 LEU B N 1
ATOM 1622 C CA . LEU B 1 91 ? -5.977 8.609 12.75 1 86.38 91 LEU B CA 1
ATOM 1623 C C . LEU B 1 91 ? -6.309 7.164 13.109 1 86.38 91 LEU B C 1
ATOM 1625 O O . LEU B 1 91 ? -7.016 6.48 12.367 1 86.38 91 LEU B O 1
ATOM 1629 N N . GLN B 1 92 ? -5.824 6.742 14.172 1 83.38 92 GLN B N 1
ATOM 1630 C CA . GLN B 1 92 ? -6.051 5.355 14.57 1 83.38 92 GLN B CA 1
ATOM 1631 C C . GLN B 1 92 ? -7.363 5.207 15.328 1 83.38 92 GLN B C 1
ATOM 1633 O O . GLN B 1 92 ? -7.828 4.09 15.562 1 83.38 92 GLN B O 1
ATOM 1638 N N . GLY B 1 93 ? -8.227 6.227 15.273 1 74.44 93 GLY B N 1
ATOM 1639 C CA . GLY B 1 93 ? -9.508 6.176 15.961 1 74.44 93 GLY B CA 1
ATOM 1640 C C . GLY B 1 93 ? -9.367 6.133 17.469 1 74.44 93 GLY B C 1
ATOM 1641 O O . GLY B 1 93 ? -10.312 5.758 18.172 1 74.44 93 GLY B O 1
ATOM 1642 N N . SER B 1 94 ? -8.328 6.23 18.125 1 56.44 94 SER B N 1
ATOM 1643 C CA . SER B 1 94 ? -8.312 6.195 19.594 1 56.44 94 SER B CA 1
ATOM 1644 C C . SER B 1 94 ? -8.883 7.477 20.188 1 56.44 94 SER B C 1
ATOM 1646 O O . SER B 1 94 ? -8.328 8.562 19.984 1 56.44 94 SER B O 1
ATOM 1648 N N . THR B 1 95 ? -10.188 7.746 20.094 1 45.38 95 THR B N 1
ATOM 1649 C CA . THR B 1 95 ? -10.781 8.797 20.922 1 45.38 95 THR B CA 1
ATOM 1650 C C . THR B 1 95 ? -10.117 8.852 22.281 1 45.38 95 THR B C 1
ATOM 1652 O O . THR B 1 95 ? -9.914 7.816 22.922 1 45.38 95 THR B O 1
ATOM 1655 N N . PRO B 1 96 ? -9.406 10.047 22.719 1 41.59 96 PRO B N 1
ATOM 1656 C CA . PRO B 1 96 ? -9.234 10.117 24.172 1 41.59 96 PRO B CA 1
ATOM 1657 C C . PRO B 1 96 ? -10.508 9.75 24.922 1 41.59 96 PRO B C 1
ATOM 1659 O O . PRO B 1 96 ? -11.617 10.047 24.469 1 41.59 96 PRO B O 1
ATOM 1662 N N . GLU B 1 97 ? -10.625 8.602 25.609 1 29.95 97 GLU B N 1
ATOM 1663 C CA . GLU B 1 97 ? -11.539 8.703 26.734 1 29.95 97 GLU B CA 1
ATOM 1664 C C . GLU B 1 97 ? -11.195 9.891 27.625 1 29.95 97 GLU B C 1
ATOM 1666 O O . GLU B 1 97 ? -10.023 10.273 27.734 1 29.95 97 GLU B O 1
#

Radius of gyration: 18.24 Å; Cα contacts (8 Å, |Δi|>4): 136; chains: 2; bounding box: 42×52×44 Å

Foldseek 3Di:
DPPPCPDLVVCVVCVVVCLPPVPDDLVVVLVVCVVVVVDDPVLSVVLVPDDDSSVSSVSVSVVVSCVVVVVVVVVLVVCVVVVNVVVSCVVVVVPDD/DPPPPPDLVVCVVCVVVCLPPVPDDLVVVLVVCVVVVVDDPVLSVVLVPDDDSSVSSVSVSVVVSCVVVVVVVVVLVVCVVVVNVVVSCVVVVVPDD

InterPro domains:
  IPR001315 CARD domain [PF00619] (8-93)
  IPR001315 CARD domain [PS50209] (3-94)
  IPR011029 Death-like domain superfamily [G3DSA:1.10.533.10] (3-96)
  IPR011029 Death-like domain superfamily [SSF47986] (5-92)

Nearest PDB structures (foldseek):
  4jqw-assembly1_A  TM=6.505E-01  e=4.747E-02  Homo sapiens
  2nz7-assembly1_B  TM=6.600E-01  e=5.040E-02  Homo sapiens
  2nsn-assembly1_A-2  TM=6.108E-01  e=1.576E-01  Homo sapiens
  2mn4-assembly1_A  TM=5.265E-01  e=1.239E-01  synthetic construct
  8jol-assembly1_C  TM=5.822E-01  e=2.546E-01  Caenorhabditis elegans

Sequence (194 aa):
MHEPQRNWETIREHRRKLRDEFNLDVDELLRSLSEKKVFTHNEERIIRRVDDLSERFDKLFDILLVKHVEMIRLFYEALSAMGRNDIKEFLQGSTPEMHEPQRNWETIREHRRKLRDEFNLDVDELLRSLSEKKVFTHNEERIIRRVDDLSERFDKLFDILLVKHVEMIRLFYEALSAMGRNDIKEFLQGSTPE

Solvent-accessible surface area (backbone atoms only — not comparable to full-atom values): 11184 Å² total; per-residue (Å²): 131,75,72,83,60,67,48,71,59,50,52,60,75,40,39,64,56,48,57,73,70,58,73,68,62,52,66,63,43,48,52,51,37,40,76,70,62,72,45,53,74,69,57,48,50,60,32,66,67,43,80,52,65,65,59,22,45,49,47,48,48,47,52,55,53,47,54,56,50,49,54,56,50,46,53,50,48,33,32,49,75,73,64,36,49,68,59,49,33,56,59,63,62,53,68,84,127,130,75,71,82,57,65,52,71,60,48,51,59,75,40,39,64,56,47,59,73,70,61,72,67,62,52,66,63,44,48,52,50,38,40,76,69,62,72,44,54,73,68,56,48,50,61,33,65,67,43,79,51,65,65,59,22,46,48,46,48,49,48,53,56,53,46,53,57,49,47,53,56,48,46,54,50,48,34,33,49,76,73,66,35,49,67,58,50,32,55,62,63,61,54,66,82,127

Organism: NCBI:txid69355

Secondary structure (DSSP, 8-state):
---TT--HHHHHHTHHHHHHHS---HHHHHHHHHHTTSS-HHHHHHHHT--SHHHHHHHHHHHHHHHHHHHHHHHHHHHHHTT-HHHHHHHHT----/---TT--HHHHHHTHHHHHHHS---HHHHHHHHHHTTSS-HHHHHHHHT--SHHHHHHHHHHHHHHHHHHHHHHHHHHHHHTT-HHHHHHHHT----

pLDDT: mean 85.63, std 15.75, range [27.69, 97.19]